Protein AF-A0A163V4D4-F1 (afdb_monomer)

Secondary structure (DSSP, 8-state):
---SHHHHHHHHHHHHHHHHHHHHHHTT--GGGTTPPP--HHHHHHHHHHHHHHH---SHHHHHHHHHHHHHTTTHHHHHHHHHHHHTS-HHHHHHHHHHS-TTSHHHHHHHHHHHHTTTS-TTTTHHHHHHHHHHHHHHHHHTTSS-HHHHHHHHHHHHHHHHHH-SSHHHHHHHHHHHHHHHHT---HHHHHHHHHHHHHHHH-TTSHHHHS-TTPPPPPP----S----

Sequence (232 aa):
MNRDGHSASKRTERWCVALSAVLYEMNGLDPGNDYEWEATPKHIEMHKQSLQRDWGIETKDDLRRNLEWLAEEGHRKSFHKIRCFLSALSEAEQTKYIESIPKSTNLHREHQIVKAYMNRLPAAGIAAWDFGRYAYLIRKGAFMGYISMETSLELVKPMISVAQQAYTSWREYGTGYLAGRQFWRAQPTTASAQEMAGYIRNLILSTDSLWNRLEWDMPLEEAAGLPASQLA

Mean predicted aligned error: 6.07 Å

InterPro domains:
  IPR009677 Protein of unknown function DUF1266 [PF06889] (50-216)

Organism: NCBI:txid189691

Structure (mmCIF, N/CA/C/O backbone):
data_AF-A0A163V4D4-F1
#
_entry.id   AF-A0A163V4D4-F1
#
loop_
_atom_site.group_PDB
_atom_site.id
_atom_site.type_symbol
_atom_site.label_atom_id
_atom_site.label_alt_id
_atom_site.label_comp_id
_atom_site.label_asym_id
_atom_site.label_entity_id
_atom_site.label_seq_id
_atom_site.pdbx_PDB_ins_code
_atom_site.Cartn_x
_atom_site.Cartn_y
_atom_site.Cartn_z
_atom_site.occupancy
_atom_site.B_iso_or_equiv
_atom_site.auth_seq_id
_atom_site.auth_comp_id
_atom_site.auth_asym_id
_atom_site.auth_atom_id
_atom_site.pdbx_PDB_model_num
ATOM 1 N N . MET A 1 1 ? -32.599 -7.944 25.805 1.00 34.81 1 MET A N 1
ATOM 2 C CA . MET A 1 1 ? -31.922 -8.939 24.947 1.00 34.81 1 MET A CA 1
ATOM 3 C C . MET A 1 1 ? -31.694 -8.290 23.597 1.00 34.81 1 MET A C 1
ATOM 5 O O . MET A 1 1 ? -32.670 -7.971 22.946 1.00 34.81 1 MET A O 1
ATOM 9 N N . ASN A 1 2 ? -30.437 -7.996 23.269 1.00 28.84 2 ASN A N 1
ATOM 10 C CA . ASN A 1 2 ? -29.933 -7.711 21.921 1.00 28.84 2 ASN A CA 1
ATOM 11 C C . ASN A 1 2 ? -28.404 -7.803 22.032 1.00 28.84 2 ASN A C 1
ATOM 13 O O . ASN A 1 2 ? -27.736 -6.826 22.356 1.00 28.84 2 ASN A O 1
ATOM 17 N N . ARG A 1 3 ? -27.867 -9.026 21.919 1.00 31.11 3 ARG A N 1
ATOM 18 C CA . ARG A 1 3 ? -26.420 -9.311 21.999 1.00 31.11 3 ARG A CA 1
ATOM 19 C C . ARG A 1 3 ? -25.766 -9.478 20.622 1.00 31.11 3 ARG A C 1
ATOM 21 O O . ARG A 1 3 ? -24.549 -9.604 20.559 1.00 31.11 3 ARG A O 1
ATOM 28 N N . ASP A 1 4 ? -26.532 -9.379 19.539 1.00 36.12 4 ASP A N 1
ATOM 29 C CA . ASP A 1 4 ? -26.052 -9.790 18.213 1.00 36.12 4 ASP A CA 1
ATOM 30 C C . ASP A 1 4 ? -25.417 -8.647 17.396 1.00 36.12 4 ASP A C 1
ATOM 32 O O . ASP A 1 4 ? -24.630 -8.896 16.486 1.00 36.12 4 ASP A O 1
ATOM 36 N N . GLY A 1 5 ? -25.628 -7.380 17.784 1.00 31.22 5 GLY A N 1
ATOM 37 C CA . GLY A 1 5 ? -25.018 -6.215 17.116 1.00 31.22 5 GLY A CA 1
ATOM 38 C C . GLY A 1 5 ? -23.522 -6.000 17.405 1.00 31.22 5 GLY A C 1
ATOM 39 O O . GLY A 1 5 ? -22.823 -5.383 16.610 1.00 31.22 5 GLY A O 1
ATOM 40 N N . HIS A 1 6 ? -22.996 -6.547 18.509 1.00 35.03 6 HIS A N 1
ATOM 41 C CA . HIS A 1 6 ? -21.584 -6.384 18.913 1.00 35.03 6 HIS A CA 1
ATOM 42 C C . HIS A 1 6 ? -20.628 -7.416 18.283 1.00 35.03 6 HIS A C 1
ATOM 44 O O . HIS A 1 6 ? -19.411 -7.328 18.462 1.00 35.03 6 HIS A O 1
ATOM 50 N N . SER A 1 7 ? -21.159 -8.417 17.574 1.00 43.31 7 SER A N 1
ATOM 51 C CA . SER A 1 7 ? -20.359 -9.467 16.929 1.00 43.31 7 SER A CA 1
ATOM 52 C C . SER A 1 7 ? -19.969 -9.109 15.494 1.00 43.31 7 SER A C 1
ATOM 54 O O . SER A 1 7 ? -18.915 -9.531 15.026 1.00 43.31 7 SER A O 1
ATOM 56 N N . ALA A 1 8 ? -20.806 -8.334 14.803 1.00 41.81 8 ALA A N 1
ATOM 57 C CA . ALA A 1 8 ? -20.637 -7.997 13.395 1.00 41.81 8 ALA A CA 1
ATOM 58 C C . ALA A 1 8 ? -19.542 -6.933 13.182 1.00 41.81 8 ALA A C 1
ATOM 60 O O . ALA A 1 8 ? -18.626 -7.152 12.418 1.00 41.81 8 ALA A O 1
ATOM 61 N N . SER A 1 9 ? -19.503 -5.831 13.934 1.00 56.66 9 SER A N 1
ATOM 62 C CA . SER A 1 9 ? -18.483 -4.770 13.750 1.00 56.66 9 SER A CA 1
ATOM 63 C C . SER A 1 9 ? -17.013 -5.237 13.846 1.00 56.66 9 SER A C 1
ATOM 65 O O . SER A 1 9 ? -16.111 -4.542 13.382 1.00 56.66 9 SER A O 1
ATOM 67 N N . LYS A 1 10 ? -16.748 -6.416 14.426 1.00 78.75 10 LYS A N 1
ATOM 68 C CA . LYS A 1 10 ? -15.392 -6.889 14.726 1.00 78.75 10 LYS A CA 1
ATOM 69 C C . LYS A 1 10 ? -14.604 -7.389 13.513 1.00 78.75 10 LYS A C 1
ATOM 71 O O . LYS A 1 10 ? -13.381 -7.280 13.555 1.00 78.75 10 LYS A O 1
ATOM 76 N N . ARG A 1 11 ? -15.216 -7.964 12.460 1.00 89.12 11 ARG A N 1
ATOM 77 C CA . ARG A 1 11 ? -14.406 -8.517 11.346 1.00 89.12 11 ARG A CA 1
ATOM 78 C C . ARG A 1 11 ? -13.893 -7.422 10.432 1.00 89.12 11 ARG A C 1
ATOM 80 O O . ARG A 1 11 ? -12.689 -7.386 10.210 1.00 89.12 11 ARG A O 1
ATOM 87 N N . THR A 1 12 ? -14.760 -6.518 9.966 1.00 92.81 12 THR A N 1
ATOM 88 C CA . THR A 1 12 ? -14.336 -5.358 9.158 1.00 92.81 12 THR A CA 1
ATOM 89 C C . THR A 1 12 ? -13.248 -4.551 9.874 1.00 92.81 12 THR A C 1
ATOM 91 O O . THR A 1 12 ? -12.227 -4.222 9.271 1.00 92.81 12 THR A O 1
ATOM 94 N N . GLU A 1 13 ? -13.408 -4.300 11.176 1.00 91.94 13 GLU A N 1
ATOM 95 C CA . GLU A 1 13 ? -12.396 -3.611 11.978 1.00 91.94 13 GLU A CA 1
ATOM 96 C C . GLU A 1 13 ? -11.065 -4.377 12.019 1.00 91.94 13 GLU A C 1
ATOM 98 O O . GLU A 1 13 ? -10.025 -3.825 11.659 1.00 91.94 13 GLU A O 1
ATOM 103 N N . ARG A 1 14 ? -11.081 -5.666 12.385 1.00 92.38 14 ARG A N 1
ATOM 104 C CA . ARG A 1 14 ? -9.868 -6.502 12.433 1.00 92.38 14 ARG A CA 1
ATOM 105 C C . ARG A 1 14 ? -9.179 -6.614 11.077 1.00 92.38 14 ARG A C 1
ATOM 107 O O . ARG A 1 14 ? -7.955 -6.584 11.014 1.00 92.38 14 ARG A O 1
ATOM 114 N N . TRP A 1 15 ? -9.943 -6.693 9.994 1.00 94.50 15 TRP A N 1
ATOM 115 C CA . TRP A 1 15 ? -9.415 -6.670 8.634 1.00 94.50 15 TRP A CA 1
ATOM 116 C C . TRP A 1 15 ? -8.760 -5.340 8.284 1.00 94.50 15 TRP A C 1
ATOM 118 O O . TRP A 1 15 ? -7.673 -5.320 7.709 1.00 94.50 15 TRP A O 1
ATOM 128 N N . CYS A 1 16 ? -9.379 -4.226 8.671 1.00 95.25 16 CYS A N 1
ATOM 129 C CA . CYS A 1 16 ? -8.790 -2.904 8.510 1.00 95.25 16 CYS A CA 1
ATOM 130 C C . CYS A 1 16 ? -7.436 -2.808 9.236 1.00 95.25 16 CYS A C 1
ATOM 132 O O . CYS A 1 16 ? -6.460 -2.296 8.678 1.00 95.25 16 CYS A O 1
ATOM 134 N N . VAL A 1 17 ? -7.347 -3.347 10.456 1.00 93.88 17 VAL A N 1
ATOM 135 C CA . VAL A 1 17 ? -6.079 -3.451 11.192 1.00 93.88 17 VAL A CA 1
ATOM 136 C C . VAL A 1 17 ? -5.090 -4.351 10.447 1.00 93.88 17 VAL A C 1
ATOM 138 O O . VAL A 1 17 ? -3.949 -3.959 10.223 1.00 93.88 17 VAL A O 1
ATOM 141 N N . ALA A 1 18 ? -5.521 -5.525 9.987 1.00 95.19 18 ALA A N 1
ATOM 142 C CA . ALA A 1 18 ? -4.658 -6.482 9.300 1.00 95.19 18 ALA A CA 1
ATOM 143 C C . ALA A 1 18 ? -4.071 -5.933 7.985 1.00 95.19 18 ALA A C 1
ATOM 145 O O . ALA A 1 18 ? -2.881 -6.119 7.724 1.00 95.19 18 ALA A O 1
ATOM 146 N N . LEU A 1 19 ? -4.848 -5.188 7.187 1.00 97.00 19 LEU A N 1
ATOM 147 C CA . LEU A 1 19 ? -4.349 -4.530 5.971 1.00 97.00 19 LEU A CA 1
ATOM 148 C C . LEU A 1 19 ? -3.274 -3.475 6.270 1.00 97.00 19 LEU A C 1
ATOM 150 O O . LEU A 1 19 ? -2.376 -3.265 5.450 1.00 97.00 19 LEU A O 1
ATOM 154 N N . SER A 1 20 ? -3.354 -2.821 7.430 1.00 95.62 20 SER A N 1
ATOM 155 C CA . SER A 1 20 ? -2.430 -1.767 7.866 1.00 95.62 20 SER A CA 1
ATOM 156 C C . SER A 1 20 ? -1.299 -2.263 8.778 1.00 95.62 20 SER A C 1
ATOM 158 O O . SER A 1 20 ? -0.381 -1.495 9.069 1.00 95.62 20 SER A O 1
ATOM 160 N N . ALA A 1 21 ? -1.297 -3.547 9.153 1.00 94.25 21 ALA A N 1
ATOM 161 C CA . ALA A 1 21 ? -0.377 -4.138 10.128 1.00 94.25 21 ALA A CA 1
ATOM 162 C C . ALA A 1 21 ? 1.104 -3.903 9.800 1.00 94.25 21 ALA A C 1
ATOM 164 O O . ALA A 1 21 ? 1.875 -3.535 10.683 1.00 94.25 21 ALA A O 1
ATOM 165 N N . VAL A 1 22 ? 1.499 -4.004 8.522 1.00 94.19 22 VAL A N 1
ATOM 166 C CA . VAL A 1 22 ? 2.884 -3.710 8.112 1.00 94.19 22 VAL A CA 1
ATOM 167 C C . VAL A 1 22 ? 3.257 -2.272 8.477 1.00 94.19 22 VAL A C 1
ATOM 169 O O . VAL A 1 22 ? 4.322 -2.036 9.032 1.00 94.19 22 VAL A O 1
ATOM 172 N N . LEU A 1 23 ? 2.385 -1.293 8.209 1.00 92.88 23 LEU A N 1
ATOM 173 C CA . LEU A 1 23 ? 2.656 0.104 8.553 1.00 92.88 23 LEU A CA 1
ATOM 174 C C . LEU A 1 23 ? 2.710 0.326 10.066 1.00 92.88 23 LEU A C 1
ATOM 176 O O . LEU A 1 23 ? 3.471 1.173 10.528 1.00 92.88 23 LEU A O 1
ATOM 180 N N . TYR A 1 24 ? 1.908 -0.416 10.825 1.00 91.25 24 TYR A N 1
ATOM 181 C CA . TYR A 1 24 ? 1.921 -0.342 12.278 1.00 91.25 24 TYR A CA 1
ATOM 182 C C . TYR A 1 24 ? 3.217 -0.873 12.879 1.00 91.25 24 TYR A C 1
ATOM 184 O O . TYR A 1 24 ? 3.830 -0.153 13.667 1.00 91.25 24 TYR A O 1
ATOM 192 N N . GLU A 1 25 ? 3.695 -2.041 12.446 1.00 89.50 25 GLU A N 1
ATOM 193 C CA . GLU A 1 25 ? 4.993 -2.560 12.896 1.00 89.50 25 GLU A CA 1
ATOM 194 C C . GLU A 1 25 ? 6.139 -1.607 12.537 1.00 89.50 25 GLU A C 1
ATOM 196 O O . GLU A 1 25 ? 7.001 -1.322 13.365 1.00 89.50 25 GLU A O 1
ATOM 201 N N . MET A 1 26 ? 6.113 -1.031 11.330 1.00 89.19 26 MET A N 1
ATOM 202 C CA . MET A 1 26 ? 7.106 -0.039 10.901 1.00 89.19 26 MET A CA 1
ATOM 203 C C . MET A 1 26 ? 7.106 1.235 11.750 1.00 89.19 26 MET A C 1
ATOM 205 O O . MET A 1 26 ? 8.133 1.902 11.859 1.00 89.19 26 MET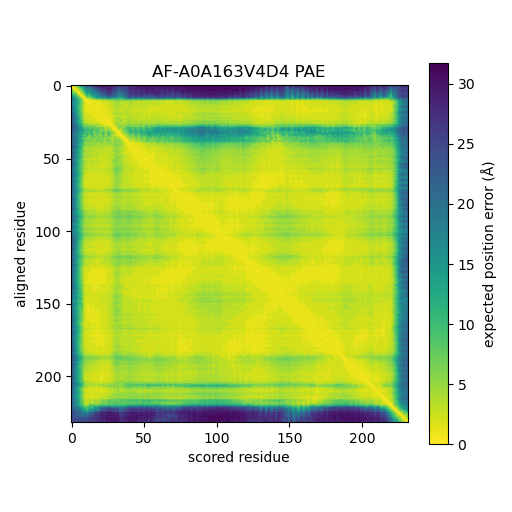 A O 1
ATOM 209 N N . ASN A 1 27 ? 5.953 1.593 12.312 1.00 86.00 27 ASN A N 1
ATOM 210 C CA . ASN A 1 27 ? 5.796 2.745 13.192 1.00 86.00 27 ASN A CA 1
ATOM 211 C C . ASN A 1 27 ? 5.977 2.376 14.676 1.00 86.00 27 ASN A C 1
ATOM 213 O O . ASN A 1 27 ? 5.771 3.234 15.533 1.00 86.00 27 ASN A O 1
ATOM 217 N N . GLY A 1 28 ? 6.361 1.131 14.980 1.00 81.94 28 GLY A N 1
ATOM 218 C CA . GLY A 1 28 ? 6.639 0.656 16.335 1.00 81.94 28 GLY A CA 1
ATOM 219 C C . GLY A 1 28 ? 5.399 0.441 17.203 1.00 81.94 28 GLY A C 1
ATOM 220 O O . GLY A 1 28 ? 5.513 0.488 18.424 1.00 81.94 28 GLY A O 1
ATOM 221 N N . LEU A 1 29 ? 4.221 0.247 16.602 1.00 79.12 29 LEU A N 1
ATOM 222 C CA . LEU A 1 29 ? 3.012 -0.093 17.355 1.00 79.12 29 LEU A CA 1
ATOM 223 C C . LEU A 1 29 ? 3.020 -1.565 17.768 1.00 79.12 29 LEU A C 1
ATOM 225 O O . LEU A 1 29 ? 3.467 -2.431 17.014 1.00 79.12 29 LEU A O 1
ATOM 229 N N . ASP A 1 30 ? 2.502 -1.819 18.968 1.00 70.69 30 ASP A N 1
ATOM 230 C CA . ASP A 1 30 ? 2.493 -3.139 19.586 1.00 70.69 30 ASP A CA 1
ATOM 231 C C . ASP A 1 30 ? 1.399 -4.034 18.966 1.00 70.69 30 ASP A C 1
ATOM 233 O O . ASP A 1 30 ? 0.217 -3.695 19.033 1.00 70.69 30 ASP A O 1
ATOM 237 N N . PRO A 1 31 ? 1.738 -5.189 18.369 1.00 66.81 31 PRO A N 1
ATOM 238 C CA . PRO A 1 31 ? 0.731 -6.153 17.928 1.00 66.81 31 PRO A CA 1
ATOM 239 C C . PRO A 1 31 ? -0.090 -6.747 19.089 1.00 66.81 31 PRO A C 1
ATOM 241 O O . PRO A 1 31 ? -1.208 -7.209 18.861 1.00 66.81 31 PRO A O 1
ATOM 244 N N . GLY A 1 32 ? 0.433 -6.744 20.321 1.00 61.72 32 GLY A N 1
ATOM 245 C CA . GLY A 1 32 ? -0.202 -7.329 21.505 1.00 61.72 32 GLY A CA 1
ATOM 246 C C . GLY A 1 32 ? -1.428 -6.570 22.020 1.00 61.72 32 GLY A C 1
ATOM 247 O O . GLY A 1 32 ? -2.237 -7.154 22.741 1.00 61.72 32 GLY A O 1
ATOM 248 N N . ASN A 1 33 ? -1.604 -5.305 21.624 1.00 67.75 33 ASN A N 1
ATOM 249 C CA . ASN A 1 33 ? -2.784 -4.496 21.942 1.00 67.75 33 ASN A CA 1
ATOM 250 C C . ASN A 1 33 ? -3.700 -4.267 20.723 1.00 67.75 33 ASN A C 1
ATOM 252 O O . ASN A 1 33 ? -4.433 -3.284 20.687 1.00 67.75 33 ASN A O 1
ATOM 256 N N . ASP A 1 34 ? -3.618 -5.135 19.703 1.00 67.25 34 ASP A N 1
ATOM 257 C CA . ASP A 1 34 ? -4.322 -4.994 18.418 1.00 67.25 34 ASP A CA 1
ATOM 258 C C . ASP A 1 34 ? -4.063 -3.628 17.727 1.00 67.25 34 ASP A C 1
ATOM 260 O O . ASP A 1 34 ? -4.894 -3.106 16.974 1.00 67.25 34 ASP A O 1
ATOM 264 N N . TYR A 1 35 ? -2.866 -3.062 17.937 1.00 72.62 35 TYR A N 1
ATOM 265 C CA . TYR A 1 35 ? -2.426 -1.779 17.385 1.00 72.62 35 TYR A CA 1
ATOM 266 C C . TYR A 1 35 ? -3.361 -0.609 17.745 1.00 72.62 35 TYR A C 1
ATOM 268 O O . TYR A 1 35 ? -3.705 0.226 16.892 1.00 72.62 35 TYR A O 1
ATOM 276 N N . GLU A 1 36 ? -3.812 -0.563 18.998 1.00 77.75 36 GLU A N 1
ATOM 277 C CA . GLU A 1 36 ? -4.593 0.546 19.546 1.00 77.75 36 GLU A CA 1
ATOM 278 C C . GLU A 1 36 ? -3.715 1.756 19.900 1.00 77.75 36 GLU A C 1
ATOM 280 O O . GLU A 1 36 ? -2.565 1.628 20.334 1.00 77.75 36 GLU A O 1
ATOM 285 N N . TRP A 1 37 ? -4.280 2.956 19.724 1.00 81.75 37 TRP A N 1
ATOM 286 C CA . TRP A 1 37 ? -3.668 4.215 20.146 1.00 81.75 37 TRP A CA 1
ATOM 287 C C . TRP A 1 37 ? -4.260 4.680 21.471 1.00 81.75 37 TRP A C 1
ATOM 289 O O . TRP A 1 37 ? -5.475 4.732 21.647 1.00 81.75 37 TRP A O 1
ATOM 299 N N . GLU A 1 38 ? -3.399 5.113 22.382 1.00 81.81 38 GLU A N 1
ATOM 300 C CA . GLU A 1 38 ? -3.839 5.740 23.620 1.00 81.81 38 GLU A CA 1
ATOM 301 C C . GLU A 1 38 ? -4.364 7.162 23.370 1.00 81.81 38 GLU A C 1
ATOM 303 O O . GLU A 1 38 ? -3.660 8.018 22.833 1.00 81.81 38 GLU A O 1
ATOM 308 N N . ALA A 1 39 ? -5.572 7.463 23.846 1.00 83.62 39 ALA A N 1
ATOM 309 C CA . ALA A 1 39 ? -6.226 8.764 23.676 1.00 83.62 39 ALA A CA 1
ATOM 310 C C . ALA A 1 39 ? -5.793 9.823 24.715 1.00 83.62 39 ALA A C 1
ATOM 312 O O . ALA A 1 39 ? -6.619 10.557 25.257 1.00 83.62 39 ALA A O 1
ATOM 313 N N . THR A 1 40 ? -4.495 9.917 25.024 1.00 88.69 40 THR A N 1
ATOM 314 C CA . THR A 1 40 ? -3.988 11.000 25.888 1.00 88.69 40 THR A CA 1
ATOM 315 C C . THR A 1 40 ? -3.820 12.297 25.085 1.00 88.69 40 THR A C 1
ATOM 317 O O . THR A 1 40 ? -3.501 12.232 23.895 1.00 88.69 40 THR A O 1
ATOM 320 N N . PRO A 1 41 ? -3.939 13.495 25.697 1.00 89.50 41 PRO A N 1
ATOM 321 C CA . PRO A 1 41 ? -3.714 14.760 24.988 1.00 89.50 41 PRO A CA 1
ATOM 322 C C . PRO A 1 41 ? -2.353 14.830 24.277 1.00 89.50 41 PRO A C 1
ATOM 324 O O . PRO A 1 41 ? -2.250 15.347 23.167 1.00 89.50 41 PRO A O 1
ATOM 327 N N . LYS A 1 42 ? -1.314 14.245 24.888 1.00 89.38 42 LYS A N 1
ATOM 328 C CA . LYS A 1 42 ? 0.027 14.149 24.301 1.00 89.38 42 LYS A CA 1
ATOM 329 C C . LYS A 1 42 ? 0.033 13.289 23.034 1.00 89.38 42 LYS A C 1
ATOM 331 O O . LYS A 1 42 ? 0.617 13.693 22.033 1.00 89.38 42 LYS A O 1
ATOM 336 N N . HIS A 1 43 ? -0.606 12.121 23.064 1.00 86.50 43 HIS A N 1
ATOM 337 C CA . HIS A 1 43 ? -0.669 11.231 21.904 1.00 86.50 43 HIS A CA 1
ATOM 338 C C . HIS A 1 43 ? -1.525 11.804 20.775 1.00 86.50 43 HIS A C 1
ATOM 340 O O . HIS A 1 43 ? -1.122 11.715 19.617 1.00 86.50 43 HIS A O 1
ATOM 346 N N . ILE A 1 44 ? -2.639 12.468 21.099 1.00 90.06 44 ILE A N 1
ATOM 347 C CA . ILE A 1 44 ? -3.458 13.190 20.116 1.00 90.06 4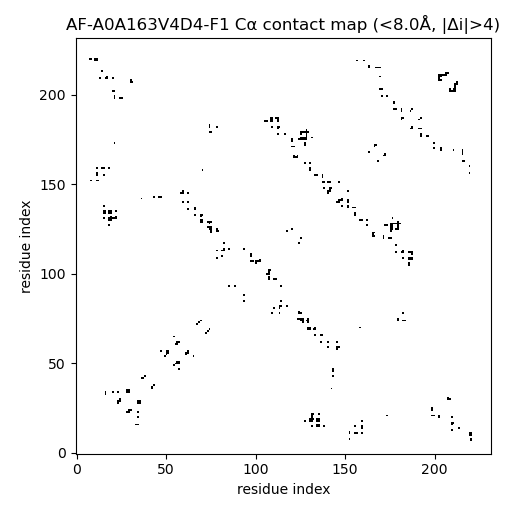4 ILE A CA 1
ATOM 348 C C . ILE A 1 44 ? -2.605 14.235 19.385 1.00 90.06 44 ILE A C 1
ATOM 350 O O . ILE A 1 44 ? -2.577 14.249 18.154 1.00 90.06 44 ILE A O 1
ATOM 354 N N . GLU A 1 45 ? -1.846 15.057 20.114 1.00 91.56 45 GLU A N 1
ATOM 355 C CA . GLU A 1 45 ? -0.980 16.072 19.503 1.00 91.56 45 GLU A CA 1
ATOM 356 C C . GLU A 1 45 ? 0.139 15.444 18.653 1.00 91.56 45 GLU A C 1
ATOM 358 O O . GLU A 1 45 ? 0.362 15.852 17.514 1.00 91.56 45 GLU A O 1
ATOM 363 N N . MET A 1 46 ? 0.789 14.382 19.140 1.00 89.94 46 MET A N 1
ATOM 364 C CA . MET A 1 46 ? 1.792 13.643 18.359 1.00 89.94 46 MET A CA 1
ATOM 365 C C . MET A 1 46 ? 1.212 13.064 17.058 1.00 89.94 46 MET A C 1
ATOM 367 O O . MET A 1 46 ? 1.858 13.094 16.006 1.00 89.94 46 MET A O 1
ATOM 371 N N . HIS A 1 47 ? -0.008 12.525 17.102 1.00 90.38 47 HIS A N 1
ATOM 372 C CA . HIS A 1 47 ? -0.684 11.984 15.927 1.00 90.38 47 HIS A CA 1
ATOM 373 C C . HIS A 1 47 ? -1.114 13.070 14.945 1.00 90.38 47 HIS A C 1
ATOM 375 O O . HIS A 1 47 ? -0.948 12.866 13.741 1.00 90.38 47 HIS A O 1
ATOM 381 N N . LYS A 1 48 ? -1.573 14.224 15.440 1.00 92.12 48 LYS A N 1
ATOM 382 C CA . LYS A 1 48 ? -1.861 15.407 14.624 1.00 92.12 48 LYS A CA 1
ATOM 383 C C . LYS A 1 48 ? -0.611 15.885 13.879 1.00 92.12 48 LYS A C 1
ATOM 385 O O . LYS A 1 48 ? -0.646 16.019 12.659 1.00 92.12 48 LYS A O 1
ATOM 390 N N . GLN A 1 49 ? 0.513 16.034 14.580 1.00 93.06 49 GLN A N 1
ATOM 391 C CA . GLN A 1 49 ? 1.788 16.447 13.980 1.00 93.06 49 GLN A CA 1
ATOM 392 C C . GLN A 1 49 ? 2.295 15.452 12.926 1.00 93.06 49 GLN A C 1
ATOM 394 O O . GLN A 1 49 ? 2.779 15.858 11.872 1.00 93.06 49 GLN A O 1
ATOM 399 N N . SER A 1 50 ? 2.168 14.142 13.170 1.00 91.44 50 SER A N 1
ATOM 400 C CA . SER A 1 50 ? 2.539 13.120 12.179 1.00 91.44 50 SER A CA 1
ATOM 401 C C . SER A 1 50 ? 1.625 13.137 10.950 1.00 91.44 50 SER A C 1
ATOM 403 O O . SER A 1 50 ? 2.122 13.014 9.834 1.00 91.44 50 SER A O 1
ATOM 405 N N . LEU A 1 51 ? 0.310 13.327 11.116 1.00 94.19 51 LEU A N 1
ATOM 406 C CA . LEU A 1 51 ? -0.614 13.459 9.984 1.00 94.19 51 LEU A CA 1
ATOM 407 C C . LEU A 1 51 ? -0.282 14.678 9.118 1.00 94.19 51 LEU A C 1
ATOM 409 O O . LEU A 1 51 ? -0.226 14.559 7.895 1.00 94.19 51 LEU A O 1
ATOM 413 N N . GLN A 1 52 ? 0.012 15.818 9.737 1.00 95.69 52 GLN A N 1
ATOM 414 C CA . GLN A 1 52 ? 0.421 17.014 9.010 1.00 95.69 52 GLN A CA 1
ATOM 415 C C . GLN A 1 52 ? 1.757 16.799 8.282 1.00 95.69 52 GLN A C 1
ATOM 417 O O . GLN A 1 52 ? 1.848 17.022 7.079 1.00 95.69 52 GLN A O 1
ATOM 422 N N . ARG A 1 53 ? 2.788 16.314 8.982 1.00 95.19 53 ARG A N 1
ATOM 423 C CA . ARG A 1 53 ? 4.137 16.146 8.419 1.00 95.19 53 ARG A CA 1
ATOM 424 C C . ARG A 1 53 ? 4.198 15.103 7.303 1.00 95.19 53 ARG A C 1
ATOM 426 O O . ARG A 1 53 ? 4.851 15.334 6.292 1.00 95.19 53 ARG A O 1
ATOM 433 N N . ASP A 1 54 ? 3.569 13.947 7.509 1.00 93.31 54 ASP A N 1
ATOM 434 C CA . ASP A 1 54 ? 3.767 12.775 6.648 1.00 93.31 54 ASP A CA 1
ATOM 435 C C . ASP A 1 54 ? 2.708 12.680 5.532 1.00 93.31 54 ASP A C 1
ATOM 437 O O . ASP A 1 54 ? 2.926 11.988 4.535 1.00 93.31 54 ASP A O 1
ATOM 441 N N . TRP A 1 55 ? 1.568 13.366 5.694 1.00 94.81 55 TRP A N 1
ATOM 442 C CA . TRP A 1 55 ? 0.415 13.279 4.787 1.00 94.81 55 TRP A CA 1
ATOM 443 C C . TRP A 1 55 ? -0.197 14.628 4.397 1.00 94.81 55 TRP A C 1
ATOM 445 O O . TRP A 1 55 ? -1.063 14.660 3.524 1.00 94.81 55 TRP A O 1
ATOM 455 N N . GLY A 1 56 ? 0.208 15.731 5.037 1.00 97.00 56 GLY A N 1
ATOM 456 C CA . GLY A 1 56 ? -0.423 17.037 4.838 1.00 97.00 56 GLY A CA 1
ATOM 457 C C . GLY A 1 56 ? -1.879 17.080 5.308 1.00 97.00 56 GLY A C 1
ATOM 458 O O . GLY A 1 56 ? -2.679 17.796 4.717 1.00 97.00 56 GLY A O 1
ATOM 459 N N . ILE A 1 57 ? -2.252 16.273 6.311 1.00 97.94 57 ILE A N 1
ATOM 460 C CA . ILE A 1 57 ? -3.635 16.180 6.799 1.00 97.94 57 ILE A CA 1
ATOM 461 C C . ILE A 1 57 ? -3.810 17.007 8.071 1.00 97.94 57 ILE A C 1
ATOM 463 O O . ILE A 1 57 ? -3.335 16.618 9.139 1.00 97.94 57 ILE A O 1
ATOM 467 N N . GLU A 1 58 ? -4.565 18.099 7.967 1.00 95.81 58 GLU A N 1
ATOM 468 C CA . GLU A 1 58 ? -4.945 18.959 9.099 1.00 95.81 58 GLU A CA 1
ATOM 469 C C . GLU A 1 58 ? -6.462 19.016 9.307 1.00 95.81 58 GLU A C 1
ATOM 471 O O . GLU A 1 58 ? -6.937 19.370 10.386 1.00 95.81 58 GLU A O 1
ATOM 476 N N . THR A 1 59 ? -7.228 18.646 8.280 1.00 96.44 59 THR A N 1
ATOM 477 C CA . THR A 1 59 ? -8.687 18.733 8.260 1.00 96.44 59 THR A CA 1
ATOM 478 C C . THR A 1 59 ? -9.338 17.436 7.778 1.00 96.44 59 THR A C 1
ATOM 480 O O . THR A 1 59 ? -8.706 16.572 7.162 1.00 96.44 59 THR A O 1
ATOM 483 N N . LYS A 1 60 ? -10.654 17.324 7.999 1.00 97.00 60 LYS A N 1
ATOM 484 C CA . LYS A 1 60 ? -11.486 16.252 7.431 1.00 97.00 60 LYS A CA 1
ATOM 485 C C . LYS A 1 60 ? -11.405 16.205 5.899 1.00 97.00 60 LYS A C 1
ATOM 487 O O . LYS A 1 60 ? -11.394 15.117 5.326 1.00 97.00 60 LYS A O 1
ATOM 492 N N . ASP A 1 61 ? -11.317 17.358 5.237 1.00 98.00 61 ASP A N 1
ATOM 493 C CA . ASP A 1 61 ? -11.214 17.423 3.777 1.00 98.00 61 ASP A CA 1
ATOM 494 C C . ASP A 1 61 ? -9.853 16.952 3.258 1.00 98.00 61 ASP A C 1
ATOM 496 O O . ASP A 1 61 ? -9.799 16.281 2.228 1.00 98.00 61 ASP A O 1
ATOM 500 N N . ASP A 1 62 ? -8.759 17.235 3.974 1.00 98.12 62 ASP A N 1
ATOM 501 C CA . ASP A 1 62 ? -7.442 16.684 3.625 1.00 98.12 62 ASP A CA 1
ATOM 502 C C . ASP A 1 62 ? -7.428 15.161 3.734 1.00 98.12 62 ASP A C 1
ATOM 504 O O . ASP A 1 62 ? -6.894 14.476 2.856 1.00 98.12 62 ASP A O 1
ATOM 508 N N . LEU A 1 63 ? -8.040 14.626 4.800 1.00 98.25 63 LEU A N 1
ATOM 509 C CA . LEU A 1 63 ? -8.198 13.187 4.981 1.00 98.25 63 LEU A CA 1
ATOM 510 C C . LEU A 1 63 ? -8.981 12.589 3.811 1.00 98.25 63 LEU A C 1
ATOM 512 O O . LEU A 1 63 ? -8.518 11.626 3.202 1.00 98.25 63 LEU A O 1
ATOM 516 N N . ARG A 1 64 ? -10.138 13.172 3.472 1.00 98.19 64 ARG A N 1
ATOM 517 C CA . ARG A 1 64 ? -10.980 12.705 2.365 1.00 98.19 64 ARG A CA 1
ATOM 518 C C . ARG A 1 64 ? -10.205 12.675 1.046 1.00 98.19 64 ARG A C 1
ATOM 520 O O . ARG A 1 64 ? -10.194 11.637 0.395 1.00 98.19 64 ARG A O 1
ATOM 527 N N . ARG A 1 65 ? -9.489 13.751 0.699 1.00 98.31 65 ARG A N 1
ATOM 528 C CA . ARG A 1 65 ? -8.658 13.810 -0.520 1.00 98.31 65 ARG A CA 1
ATOM 529 C C . ARG A 1 65 ? -7.582 12.724 -0.554 1.00 98.31 65 ARG A C 1
ATOM 531 O O . ARG A 1 65 ? -7.362 12.108 -1.593 1.00 98.31 65 ARG A O 1
ATOM 538 N N . ASN A 1 66 ? -6.914 12.477 0.574 1.00 98.38 66 ASN A N 1
ATOM 539 C CA . ASN A 1 66 ? -5.913 11.413 0.669 1.00 98.38 66 ASN A CA 1
ATOM 540 C C . ASN A 1 66 ? -6.539 10.022 0.491 1.00 98.38 66 ASN A C 1
ATOM 542 O O . ASN A 1 66 ? -5.975 9.187 -0.214 1.00 98.38 66 ASN A O 1
ATOM 546 N N . LEU A 1 67 ? -7.699 9.772 1.107 1.00 98.31 67 LEU A N 1
ATOM 547 C CA . LEU A 1 67 ? -8.429 8.511 0.965 1.00 98.31 67 LEU A CA 1
ATOM 548 C C . LEU A 1 67 ? -8.896 8.293 -0.483 1.00 98.31 67 LEU A C 1
ATOM 550 O O . LEU A 1 67 ? -8.671 7.214 -1.024 1.00 98.31 67 LEU A O 1
ATOM 554 N N . GLU A 1 68 ? -9.470 9.308 -1.130 1.00 98.00 68 GLU A N 1
ATOM 555 C CA . GLU A 1 68 ? -9.878 9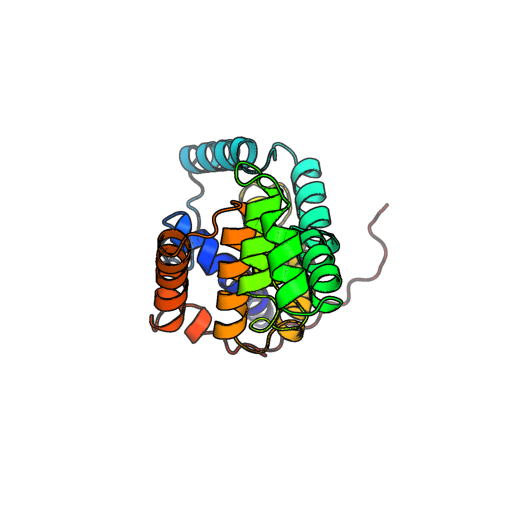.265 -2.545 1.00 98.00 68 GLU A CA 1
ATOM 556 C C . GLU A 1 68 ? -8.686 8.953 -3.456 1.00 98.00 68 GLU A C 1
ATOM 558 O O . GLU A 1 68 ? -8.728 8.004 -4.241 1.00 98.00 68 GLU A O 1
ATOM 563 N N . TRP A 1 69 ? -7.567 9.665 -3.282 1.00 98.31 69 TRP A N 1
ATOM 564 C CA . TRP A 1 69 ? -6.358 9.408 -4.061 1.00 98.31 69 TRP A CA 1
ATOM 565 C C . TRP A 1 69 ? -5.825 7.987 -3.848 1.00 98.31 69 TRP A C 1
ATOM 567 O O . TRP A 1 69 ? -5.490 7.306 -4.815 1.00 98.31 69 TRP A O 1
ATOM 577 N N . LEU A 1 70 ? -5.782 7.498 -2.604 1.00 98.31 70 LEU A N 1
ATOM 578 C CA . LEU A 1 70 ? -5.351 6.131 -2.297 1.00 98.31 70 LEU A CA 1
ATOM 579 C C . LEU A 1 70 ? -6.318 5.064 -2.815 1.00 98.31 70 LEU A C 1
ATOM 581 O O . LEU A 1 70 ? -5.864 3.946 -3.059 1.00 98.31 70 LEU A O 1
ATOM 585 N N . ALA A 1 71 ? -7.608 5.371 -2.969 1.00 96.19 71 ALA A N 1
ATOM 586 C CA . ALA A 1 71 ? -8.634 4.455 -3.466 1.00 96.19 71 ALA A CA 1
ATOM 587 C C . ALA A 1 71 ? -8.674 4.376 -4.998 1.00 96.19 71 ALA A C 1
ATOM 589 O O . ALA A 1 71 ? -8.860 3.292 -5.554 1.00 96.19 71 ALA A O 1
ATOM 590 N N . GLU A 1 72 ? -8.423 5.484 -5.687 1.00 94.19 72 GLU A N 1
ATOM 591 C CA . GLU A 1 72 ? -8.537 5.544 -7.144 1.00 94.19 72 GLU A CA 1
ATOM 592 C C . GLU A 1 72 ? -7.190 5.449 -7.849 1.00 94.19 72 GLU A C 1
ATOM 594 O O . GLU A 1 72 ? -7.077 4.790 -8.882 1.00 94.19 72 GLU A O 1
ATOM 599 N N . GLU A 1 73 ? -6.163 6.106 -7.311 1.00 94.94 73 GLU A N 1
ATOM 600 C CA . GLU A 1 73 ? -4.881 6.294 -7.982 1.00 94.94 73 GLU A CA 1
ATOM 601 C C . GLU A 1 73 ? -3.755 5.529 -7.304 1.00 94.94 73 GLU A C 1
ATOM 603 O O . GLU A 1 73 ? -3.213 4.572 -7.868 1.00 94.94 73 GLU A O 1
ATOM 608 N N . GLY A 1 74 ? -3.404 5.986 -6.105 1.00 96.88 74 GLY A N 1
ATOM 609 C CA . GLY A 1 74 ? -2.250 5.561 -5.345 1.00 96.88 74 GLY A CA 1
ATOM 610 C C . GLY A 1 74 ? -0.944 5.589 -6.139 1.00 96.88 74 GLY A C 1
ATOM 611 O O . GLY A 1 74 ? -0.824 6.122 -7.248 1.00 96.88 74 GLY A O 1
ATOM 612 N N . HIS A 1 75 ? 0.065 4.930 -5.585 1.00 98.06 75 HIS A N 1
ATOM 613 C CA . HIS A 1 75 ? 1.294 4.664 -6.324 1.00 98.06 75 HIS A CA 1
ATOM 614 C C . HIS A 1 75 ? 1.099 3.567 -7.377 1.00 98.06 75 HIS A C 1
ATOM 616 O O . HIS A 1 75 ? 1.839 3.525 -8.368 1.00 98.06 75 HIS A O 1
ATOM 622 N N . ARG A 1 76 ? 0.078 2.710 -7.214 1.00 98.00 76 ARG A N 1
ATOM 623 C CA . ARG A 1 76 ? -0.221 1.621 -8.152 1.00 98.00 76 ARG A CA 1
ATOM 624 C C . ARG A 1 76 ? -0.464 2.089 -9.584 1.00 98.00 76 ARG A C 1
ATOM 626 O O . ARG A 1 76 ? -0.006 1.400 -10.493 1.00 98.00 76 ARG A O 1
ATOM 633 N N . LYS A 1 77 ? -1.098 3.251 -9.821 1.00 98.12 77 LYS A N 1
ATOM 634 C CA . LYS A 1 77 ? -1.298 3.772 -11.190 1.00 98.12 77 LYS A CA 1
ATOM 635 C C . LYS A 1 77 ? 0.032 4.008 -11.911 1.00 98.12 77 LYS A C 1
ATOM 637 O O . LYS A 1 77 ? 0.171 3.611 -13.067 1.00 98.12 77 LYS A O 1
ATOM 642 N N . SER A 1 78 ? 1.011 4.630 -11.249 1.00 98.00 78 SER A N 1
ATOM 643 C CA . SER A 1 78 ? 2.330 4.888 -11.850 1.00 98.00 78 SER A CA 1
ATOM 644 C C . SER A 1 78 ? 3.091 3.586 -12.108 1.00 98.00 78 SER A C 1
ATOM 646 O O . SER A 1 78 ? 3.556 3.344 -13.223 1.00 98.00 78 SER A O 1
ATOM 648 N N . PHE A 1 79 ? 3.118 2.688 -11.117 1.00 98.69 79 PHE A N 1
ATOM 649 C CA . PHE A 1 79 ? 3.726 1.365 -11.266 1.00 98.69 79 PHE A CA 1
ATOM 650 C C . PHE A 1 79 ? 3.120 0.588 -12.440 1.00 98.69 79 PHE A C 1
ATOM 652 O O . PHE A 1 79 ? 3.850 0.012 -13.244 1.00 98.69 79 PHE A O 1
ATOM 659 N N . HIS A 1 80 ? 1.790 0.594 -12.568 1.00 98.56 80 HIS A N 1
ATOM 660 C CA . HIS A 1 80 ? 1.089 -0.092 -13.649 1.00 98.56 80 HIS A CA 1
ATOM 661 C C . HIS A 1 80 ? 1.450 0.482 -15.023 1.00 98.56 80 HIS A C 1
ATOM 663 O O . HIS A 1 80 ? 1.742 -0.287 -15.934 1.00 98.56 80 HIS A O 1
ATOM 669 N N . LYS A 1 81 ? 1.524 1.813 -15.168 1.00 98.56 81 LYS A N 1
ATOM 670 C CA . LYS A 1 81 ? 1.954 2.457 -16.423 1.00 98.56 81 LYS A CA 1
ATOM 671 C C . LYS A 1 81 ? 3.349 1.997 -16.849 1.00 98.56 81 LYS A C 1
ATOM 673 O O . LYS A 1 81 ? 3.533 1.591 -17.996 1.00 98.56 81 LYS A O 1
ATOM 678 N N . ILE A 1 82 ? 4.308 2.001 -15.922 1.00 98.69 82 ILE A N 1
ATOM 679 C CA . ILE A 1 82 ? 5.671 1.528 -16.195 1.00 98.69 82 ILE A CA 1
ATOM 680 C C . ILE A 1 82 ? 5.660 0.029 -16.528 1.00 98.69 82 ILE A C 1
ATOM 682 O O . ILE A 1 82 ? 6.301 -0.393 -17.489 1.00 98.69 82 ILE A O 1
ATOM 686 N N . ARG A 1 83 ? 4.894 -0.780 -15.782 1.00 98.62 83 ARG A N 1
ATOM 687 C CA . ARG A 1 83 ? 4.763 -2.227 -16.014 1.00 98.62 83 ARG A CA 1
ATOM 688 C C . ARG A 1 83 ? 4.238 -2.516 -17.414 1.00 98.62 83 ARG A C 1
ATOM 690 O O . ARG A 1 83 ? 4.822 -3.349 -18.099 1.00 98.62 83 ARG A O 1
ATOM 697 N N . CYS A 1 84 ? 3.173 -1.843 -17.845 1.00 98.44 84 CYS A N 1
ATOM 698 C CA . CYS A 1 84 ? 2.599 -2.009 -19.179 1.00 98.44 84 CYS A CA 1
ATOM 699 C C . CYS A 1 84 ? 3.609 -1.664 -20.271 1.00 98.44 84 CYS A C 1
ATOM 701 O O . CYS A 1 84 ? 3.786 -2.449 -21.198 1.00 98.44 84 CYS A O 1
ATOM 703 N N . PHE A 1 85 ? 4.309 -0.536 -20.129 1.00 98.56 85 PHE A N 1
ATOM 704 C CA . PHE A 1 85 ? 5.334 -0.129 -21.085 1.00 98.56 85 PHE A CA 1
ATOM 705 C C . PHE A 1 85 ? 6.466 -1.159 -21.186 1.00 98.56 85 PHE A C 1
ATOM 707 O O . PHE A 1 85 ? 6.772 -1.629 -22.277 1.00 98.56 85 PHE A O 1
ATOM 714 N N . LEU A 1 86 ? 7.047 -1.571 -20.053 1.00 98.50 86 LEU A N 1
ATOM 715 C CA . LEU A 1 86 ? 8.133 -2.555 -20.048 1.00 98.50 86 LEU A CA 1
ATOM 716 C C . LEU A 1 86 ? 7.680 -3.932 -20.557 1.00 98.50 86 LEU A C 1
ATOM 718 O O . LEU A 1 86 ? 8.464 -4.618 -21.204 1.00 98.50 86 LEU A O 1
ATOM 722 N N . SER A 1 87 ? 6.424 -4.324 -20.318 1.00 97.75 87 SER A N 1
ATOM 723 C CA . SER A 1 87 ? 5.875 -5.611 -20.785 1.00 97.75 87 SER A CA 1
ATOM 724 C C . SER A 1 87 ? 5.738 -5.696 -22.307 1.00 97.75 87 SER A C 1
ATOM 726 O O . SER A 1 87 ? 5.668 -6.797 -22.842 1.00 97.75 87 SER A O 1
ATOM 728 N N . ALA A 1 88 ? 5.704 -4.557 -23.006 1.00 97.94 88 ALA A N 1
ATOM 729 C CA . ALA A 1 88 ? 5.664 -4.506 -24.467 1.00 97.94 88 ALA A CA 1
ATOM 730 C C . ALA A 1 88 ? 7.054 -4.634 -25.120 1.00 97.94 88 ALA A C 1
ATOM 732 O O . ALA A 1 88 ? 7.149 -4.713 -26.342 1.00 97.94 88 ALA A O 1
ATOM 733 N N . LEU A 1 89 ? 8.125 -4.634 -24.322 1.00 98.31 89 LEU A N 1
ATOM 734 C CA . LEU A 1 89 ? 9.512 -4.684 -24.777 1.00 98.31 89 LEU A CA 1
ATOM 735 C C . LEU A 1 89 ? 10.134 -6.054 -24.492 1.00 98.31 89 LEU A C 1
ATOM 737 O O . LEU A 1 89 ? 9.840 -6.678 -23.468 1.00 98.31 89 LEU A O 1
ATOM 741 N N . SER A 1 90 ? 11.074 -6.484 -25.337 1.00 98.06 90 SER A N 1
ATOM 742 C CA . SER A 1 90 ? 11.952 -7.614 -25.013 1.00 98.06 90 SER A CA 1
ATOM 743 C C . SER A 1 90 ? 12.857 -7.291 -23.817 1.00 98.06 90 SER A C 1
ATOM 745 O O . SER A 1 90 ? 13.134 -6.130 -23.517 1.00 98.06 90 SER A O 1
ATOM 747 N N . GLU A 1 91 ? 13.389 -8.307 -23.136 1.00 96.75 91 GLU A N 1
ATOM 748 C CA . GLU A 1 91 ? 14.260 -8.098 -21.967 1.00 96.75 91 GLU A CA 1
ATOM 749 C C . GLU A 1 91 ? 15.515 -7.254 -22.286 1.00 96.75 91 GLU A C 1
ATOM 751 O O . GLU A 1 91 ? 15.955 -6.424 -21.477 1.00 96.75 91 GLU A O 1
ATOM 756 N N . ALA A 1 92 ? 16.071 -7.418 -23.491 1.00 98.00 92 ALA A N 1
ATOM 757 C CA . ALA A 1 92 ? 17.193 -6.618 -23.971 1.00 98.00 92 ALA A CA 1
ATOM 758 C C . ALA A 1 92 ? 16.800 -5.139 -24.141 1.00 98.00 92 ALA A C 1
ATOM 760 O O . ALA A 1 92 ? 17.524 -4.246 -23.692 1.00 98.00 92 ALA A O 1
ATOM 761 N N . GLU A 1 93 ? 15.629 -4.870 -24.724 1.00 98.50 93 GLU A N 1
ATOM 762 C CA . GLU A 1 93 ? 15.097 -3.515 -24.905 1.00 98.50 93 GLU A CA 1
ATOM 763 C C . GLU A 1 93 ? 14.718 -2.859 -23.579 1.00 98.50 93 GLU A C 1
ATOM 765 O O . GLU A 1 93 ? 15.042 -1.690 -23.377 1.00 98.50 93 GLU A O 1
ATOM 770 N N . GLN A 1 94 ? 14.120 -3.604 -22.643 1.00 98.38 94 GLN A N 1
ATOM 771 C CA . GLN A 1 94 ? 13.857 -3.123 -21.284 1.00 98.38 94 GLN A CA 1
ATOM 772 C C . GLN A 1 94 ? 15.154 -2.642 -20.626 1.00 98.38 94 GLN A C 1
ATOM 774 O O . GLN A 1 94 ? 15.213 -1.542 -20.085 1.00 98.38 94 GLN A O 1
ATOM 779 N N . THR A 1 95 ? 16.215 -3.453 -20.691 1.00 97.88 95 THR A N 1
ATOM 780 C CA . THR A 1 95 ? 17.521 -3.110 -20.105 1.00 97.88 95 THR A CA 1
ATOM 781 C C . THR A 1 95 ? 18.107 -1.862 -20.754 1.00 97.88 95 THR A C 1
ATOM 783 O O . THR A 1 95 ? 18.506 -0.935 -20.052 1.00 97.88 95 THR A O 1
ATOM 786 N N . LYS A 1 96 ? 18.100 -1.806 -22.090 1.00 98.38 96 LYS A N 1
ATOM 787 C CA . LYS A 1 96 ? 18.592 -0.654 -22.850 1.00 98.38 96 LYS A CA 1
ATOM 788 C C . LYS A 1 96 ? 17.822 0.624 -22.512 1.00 98.38 96 LYS A C 1
ATOM 790 O O . LYS A 1 96 ? 18.438 1.669 -22.324 1.00 98.38 96 LYS A O 1
ATOM 795 N N . TYR A 1 97 ? 16.496 0.543 -22.414 1.00 98.50 97 TYR A N 1
ATOM 796 C CA . TYR A 1 97 ? 15.653 1.674 -22.043 1.00 98.50 97 TYR A CA 1
ATOM 797 C C . TYR A 1 97 ? 15.982 2.173 -20.633 1.00 98.50 97 TYR A C 1
ATOM 799 O O . TYR A 1 97 ? 16.248 3.358 -20.455 1.00 98.50 97 TYR A O 1
ATOM 807 N N . ILE A 1 98 ? 16.048 1.281 -19.643 1.00 98.19 98 ILE A N 1
ATOM 808 C CA . ILE A 1 98 ? 16.335 1.661 -18.253 1.00 98.19 98 ILE A CA 1
ATOM 809 C C . ILE A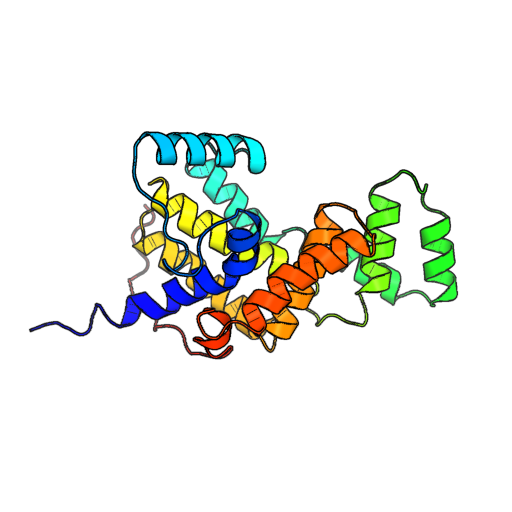 1 98 ? 17.718 2.311 -18.121 1.00 98.19 98 ILE A C 1
ATOM 811 O O . ILE A 1 98 ? 17.843 3.338 -17.454 1.00 98.19 98 ILE A O 1
ATOM 815 N N . GLU A 1 99 ? 18.741 1.765 -18.784 1.00 98.06 99 GLU A N 1
ATOM 816 C CA . GLU A 1 99 ? 20.096 2.337 -18.782 1.00 98.06 99 GLU A CA 1
ATOM 817 C C . GLU A 1 99 ? 20.190 3.685 -19.516 1.00 98.06 99 GLU A C 1
ATOM 819 O O . GLU A 1 99 ? 21.107 4.458 -19.246 1.00 98.06 99 GLU A O 1
ATOM 824 N N . SER A 1 100 ? 19.237 4.007 -20.399 1.00 98.25 100 SER A N 1
ATOM 825 C CA . SER A 1 100 ? 19.156 5.333 -21.029 1.00 98.25 100 SER A CA 1
ATOM 826 C C . SER A 1 100 ? 18.624 6.423 -20.088 1.00 98.25 100 SER A C 1
ATOM 828 O O . SER A 1 100 ? 18.849 7.609 -20.331 1.00 98.25 100 SER A O 1
ATOM 830 N N . ILE A 1 101 ? 17.946 6.044 -18.998 1.00 98.44 101 ILE A N 1
ATOM 831 C CA . ILE A 1 101 ? 17.429 6.985 -18.000 1.00 98.44 101 ILE A CA 1
ATOM 832 C C . ILE A 1 101 ? 18.577 7.409 -17.067 1.00 98.44 101 ILE A C 1
ATOM 834 O O . ILE A 1 101 ? 19.276 6.539 -16.538 1.00 98.44 101 ILE A O 1
ATOM 838 N N . PRO A 1 102 ? 18.763 8.712 -16.774 1.00 98.25 102 PRO A N 1
ATOM 839 C CA . PRO A 1 102 ? 19.818 9.161 -15.869 1.00 98.25 102 PRO A CA 1
ATOM 840 C C . PRO A 1 102 ? 19.728 8.500 -14.482 1.00 98.25 102 PRO A C 1
ATOM 842 O O . PRO A 1 102 ? 18.726 8.644 -13.775 1.00 98.25 102 PRO A O 1
ATOM 845 N N . LYS A 1 103 ? 20.804 7.817 -14.065 1.00 96.56 103 LYS A N 1
ATOM 846 C CA . LYS A 1 103 ? 20.852 6.972 -12.849 1.00 96.56 103 LYS A CA 1
ATOM 847 C C . LYS A 1 103 ? 20.571 7.719 -11.540 1.00 96.56 103 LYS A C 1
ATOM 849 O O . LYS A 1 103 ? 20.151 7.118 -10.552 1.00 96.56 103 LYS A O 1
ATOM 854 N N . SER A 1 104 ? 20.779 9.035 -11.522 1.00 96.19 104 SER A N 1
ATOM 855 C CA . SER A 1 104 ? 20.494 9.896 -10.369 1.00 96.19 104 SER A CA 1
ATOM 856 C C . SER A 1 104 ? 18.993 10.112 -10.124 1.00 96.19 104 SER A C 1
ATOM 858 O O . SER A 1 104 ? 18.605 10.481 -9.014 1.00 96.19 104 SER A O 1
ATOM 860 N N . THR A 1 105 ? 18.130 9.835 -11.103 1.00 97.75 105 THR A N 1
ATOM 861 C CA . THR A 1 105 ? 16.692 10.143 -11.037 1.00 97.75 105 THR A CA 1
ATOM 862 C C . THR A 1 105 ? 15.869 9.067 -10.326 1.00 97.75 105 THR A C 1
ATOM 864 O O . THR A 1 105 ? 16.211 7.882 -10.344 1.00 97.75 105 THR A O 1
ATOM 867 N N . ASN A 1 106 ? 14.734 9.470 -9.737 1.00 97.38 106 ASN A N 1
ATOM 868 C CA . ASN A 1 106 ? 13.727 8.520 -9.247 1.00 97.38 106 ASN A CA 1
ATOM 869 C C . ASN A 1 106 ? 13.179 7.660 -10.386 1.00 97.38 106 ASN A C 1
ATOM 871 O O . ASN A 1 106 ? 13.004 6.466 -10.191 1.00 97.38 106 ASN A O 1
ATOM 875 N N . LEU A 1 107 ? 13.015 8.234 -11.583 1.00 97.75 107 LEU A N 1
ATOM 876 C CA . LEU A 1 107 ? 12.512 7.522 -12.754 1.00 97.75 107 LEU A CA 1
ATOM 877 C C . LEU A 1 107 ? 13.338 6.262 -13.057 1.00 97.75 107 LEU A C 1
ATOM 879 O O . LEU A 1 107 ? 12.765 5.189 -13.228 1.00 97.75 107 LEU A O 1
ATOM 883 N N . HIS A 1 108 ? 14.674 6.360 -13.061 1.00 98.44 108 HIS A N 1
ATOM 884 C CA . HIS A 1 108 ? 15.549 5.200 -13.272 1.00 98.44 108 HIS A CA 1
ATOM 885 C C . HIS A 1 108 ? 15.315 4.120 -12.205 1.00 98.44 108 HIS A C 1
ATOM 887 O O . HIS A 1 108 ? 15.132 2.945 -12.523 1.00 98.44 108 HIS A O 1
ATOM 893 N N . ARG A 1 109 ? 15.261 4.527 -10.931 1.00 98.38 109 ARG A N 1
ATOM 894 C CA . ARG A 1 109 ? 15.079 3.624 -9.786 1.00 98.38 109 ARG A CA 1
ATOM 895 C C . ARG A 1 109 ? 13.699 2.964 -9.770 1.00 98.38 109 ARG A C 1
ATOM 897 O O . ARG A 1 109 ? 13.603 1.764 -9.538 1.00 98.38 109 ARG A O 1
ATOM 904 N N . GLU A 1 110 ? 12.643 3.709 -10.073 1.00 98.44 110 GLU A N 1
ATOM 905 C CA . GLU A 1 110 ? 11.276 3.200 -10.222 1.00 98.44 110 GLU A CA 1
ATOM 906 C C . GLU A 1 110 ? 11.191 2.142 -11.327 1.00 98.44 110 GLU A C 1
ATOM 908 O O . GLU A 1 110 ? 10.608 1.081 -11.112 1.00 98.44 110 GLU A O 1
ATOM 913 N N . HIS A 1 111 ? 11.837 2.366 -12.476 1.00 98.56 111 HIS A N 1
ATOM 914 C CA . HIS A 1 111 ? 11.869 1.376 -13.554 1.00 98.56 111 HIS A CA 1
ATOM 915 C C . HIS A 1 111 ? 12.669 0.123 -13.188 1.00 98.56 111 HIS A C 1
ATOM 917 O O . HIS A 1 111 ? 12.253 -0.982 -13.536 1.00 98.56 111 HIS A O 1
ATOM 923 N N . GLN A 1 112 ? 13.778 0.263 -12.454 1.00 98.19 112 GLN A N 1
ATOM 924 C CA . GLN A 1 112 ? 14.507 -0.890 -11.914 1.00 98.19 112 GLN A CA 1
ATOM 925 C C . GLN A 1 112 ? 13.625 -1.723 -10.974 1.00 98.19 112 GLN A C 1
ATOM 927 O O . GLN A 1 112 ? 13.607 -2.949 -11.075 1.00 98.19 112 GLN A O 1
ATOM 932 N N . ILE A 1 113 ? 12.853 -1.066 -10.103 1.00 98.38 113 ILE A N 1
ATOM 933 C CA . ILE A 1 113 ? 11.914 -1.730 -9.188 1.00 98.38 113 ILE A CA 1
ATOM 934 C C . ILE A 1 113 ? 10.814 -2.438 -9.978 1.00 98.38 113 ILE A C 1
ATOM 936 O O . ILE A 1 113 ? 10.544 -3.613 -9.737 1.00 98.38 113 ILE A O 1
ATOM 940 N N . VAL A 1 114 ? 10.205 -1.769 -10.961 1.00 98.56 114 VAL A N 1
ATOM 941 C CA . VAL A 1 114 ? 9.159 -2.387 -11.786 1.00 98.56 114 VAL A CA 1
ATOM 942 C C . VAL A 1 114 ? 9.713 -3.590 -12.542 1.00 98.56 114 VAL A C 1
ATOM 944 O O . VAL A 1 114 ? 9.108 -4.655 -12.469 1.00 98.56 114 VAL A O 1
ATOM 947 N N . LYS A 1 115 ? 10.890 -3.487 -13.175 1.00 97.94 115 LYS A N 1
ATOM 948 C CA . LYS A 1 115 ? 11.541 -4.629 -13.840 1.00 97.94 115 LYS A CA 1
ATOM 949 C C . LYS A 1 115 ? 11.782 -5.794 -12.873 1.00 97.94 115 LYS A C 1
ATOM 951 O O . LYS A 1 115 ? 11.577 -6.948 -13.238 1.00 97.94 115 LYS A O 1
ATOM 956 N N . ALA A 1 116 ? 12.170 -5.508 -11.630 1.00 96.75 116 ALA A N 1
ATOM 957 C CA . ALA A 1 116 ? 12.398 -6.536 -10.618 1.00 96.75 116 ALA A CA 1
ATOM 958 C C . ALA A 1 116 ? 11.110 -7.261 -10.178 1.00 96.75 116 ALA A C 1
ATOM 960 O O . ALA A 1 116 ? 11.182 -8.429 -9.792 1.00 96.75 116 ALA A O 1
ATOM 961 N N . TYR A 1 117 ? 9.941 -6.618 -10.234 1.00 97.38 117 TYR A N 1
ATOM 962 C CA . TYR A 1 117 ? 8.696 -7.171 -9.680 1.00 97.38 117 TYR A CA 1
ATOM 963 C C . TYR A 1 117 ? 7.598 -7.481 -10.708 1.00 97.38 117 TYR A C 1
ATOM 965 O O . TYR A 1 117 ? 6.682 -8.239 -10.392 1.00 97.38 117 TYR A O 1
ATOM 973 N N . MET A 1 118 ? 7.667 -6.957 -11.935 1.00 95.94 118 MET A N 1
ATOM 974 C CA . MET A 1 118 ? 6.579 -7.020 -12.928 1.00 95.94 118 MET A CA 1
ATOM 975 C C . MET A 1 118 ? 6.113 -8.434 -13.291 1.00 95.94 118 MET A C 1
ATOM 977 O O . MET A 1 118 ? 4.947 -8.611 -13.632 1.00 95.94 118 MET A O 1
ATOM 981 N N . ASN A 1 119 ? 6.990 -9.433 -13.172 1.00 95.69 119 ASN A N 1
ATOM 982 C CA . ASN A 1 119 ? 6.683 -10.839 -13.462 1.00 95.69 119 ASN A CA 1
ATOM 983 C C . ASN A 1 119 ? 6.510 -11.689 -12.189 1.00 95.69 119 ASN A C 1
ATOM 985 O O . ASN A 1 119 ? 6.385 -12.905 -12.273 1.00 95.69 119 ASN A O 1
ATOM 989 N N . ARG A 1 120 ? 6.557 -11.062 -11.007 1.00 95.44 120 ARG A N 1
ATOM 990 C CA . ARG A 1 120 ? 6.501 -11.721 -9.688 1.00 95.44 120 ARG A CA 1
ATOM 991 C C . ARG A 1 120 ? 5.295 -11.297 -8.851 1.00 95.44 120 ARG A C 1
ATOM 993 O O . ARG A 1 120 ? 5.084 -11.849 -7.779 1.00 95.44 120 ARG A O 1
ATOM 1000 N N . LEU A 1 121 ? 4.545 -10.299 -9.312 1.00 97.25 121 LEU A N 1
ATOM 1001 C CA . LEU A 1 121 ? 3.355 -9.778 -8.646 1.00 97.25 121 LEU A CA 1
ATOM 1002 C C . LEU A 1 121 ? 2.091 -10.104 -9.453 1.00 97.25 121 LEU A C 1
ATOM 1004 O O . LEU A 1 121 ? 2.152 -10.100 -10.694 1.00 97.25 121 LEU A O 1
ATOM 1008 N N . PRO A 1 122 ? 0.935 -10.277 -8.782 1.00 97.31 122 PRO A N 1
ATOM 1009 C CA . PRO A 1 122 ? -0.354 -10.429 -9.454 1.00 97.31 122 PRO A CA 1
ATOM 1010 C C . PRO A 1 122 ? -0.696 -9.185 -10.285 1.00 97.31 122 PRO A C 1
ATOM 1012 O O . PRO A 1 122 ? 0.020 -8.176 -10.266 1.00 97.31 122 PRO A O 1
ATOM 1015 N N . ALA A 1 123 ? -1.807 -9.222 -11.024 1.00 97.19 123 ALA A N 1
ATOM 1016 C CA . ALA A 1 123 ? -2.260 -8.092 -11.843 1.00 97.19 123 ALA A CA 1
ATOM 1017 C C . ALA A 1 123 ? -2.379 -6.785 -11.032 1.00 97.19 123 ALA A C 1
ATOM 1019 O O . ALA A 1 123 ? -1.972 -5.725 -11.510 1.00 97.19 123 ALA A O 1
ATOM 1020 N N . ALA A 1 124 ? -2.814 -6.890 -9.771 1.00 97.12 124 ALA A N 1
ATOM 1021 C CA . ALA A 1 124 ? -2.900 -5.784 -8.819 1.00 97.12 124 ALA A CA 1
ATOM 1022 C C . ALA A 1 124 ? -1.552 -5.095 -8.523 1.00 97.12 124 ALA A C 1
ATOM 1024 O O . ALA A 1 124 ? -1.520 -3.951 -8.067 1.00 97.12 124 ALA A O 1
ATOM 1025 N N . GLY A 1 125 ? -0.424 -5.762 -8.791 1.00 98.19 125 GLY A N 1
ATOM 1026 C CA . GLY A 1 125 ? 0.911 -5.204 -8.609 1.00 98.19 125 GLY A CA 1
ATOM 1027 C C . GLY A 1 125 ? 1.143 -4.771 -7.164 1.00 98.19 125 GLY A C 1
ATOM 1028 O O . GLY A 1 125 ? 1.085 -5.583 -6.240 1.00 98.19 125 GLY A O 1
ATOM 1029 N N . ILE A 1 126 ? 1.398 -3.476 -6.980 1.00 98.62 126 ILE A N 1
ATOM 1030 C CA . ILE A 1 126 ? 1.720 -2.872 -5.682 1.00 98.62 126 ILE A CA 1
ATOM 1031 C C . ILE A 1 126 ? 0.511 -2.279 -4.943 1.00 98.62 126 ILE A C 1
ATOM 1033 O O . ILE A 1 126 ? 0.700 -1.542 -3.979 1.00 98.62 126 ILE A O 1
ATOM 1037 N N . ALA A 1 127 ? -0.723 -2.563 -5.374 1.00 98.62 127 ALA A N 1
ATOM 1038 C CA . ALA A 1 127 ? -1.933 -1.996 -4.772 1.00 98.62 127 ALA A CA 1
ATOM 1039 C C . ALA A 1 127 ? -2.032 -2.197 -3.247 1.00 98.62 127 ALA A C 1
ATOM 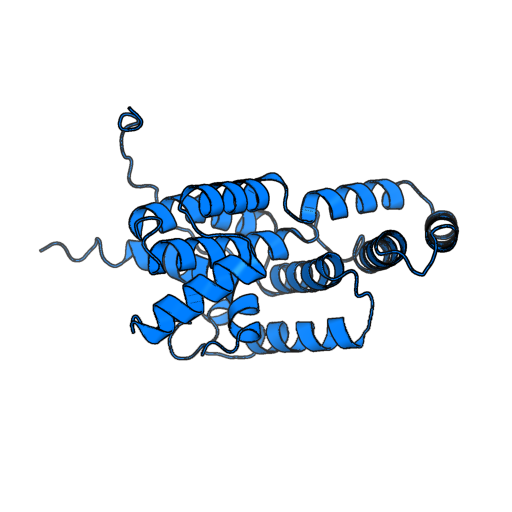1041 O O . ALA A 1 127 ? -2.518 -1.311 -2.551 1.00 98.62 127 ALA A O 1
ATOM 1042 N N . ALA A 1 128 ? -1.486 -3.293 -2.715 1.00 98.50 128 ALA A N 1
ATOM 1043 C CA . ALA A 1 128 ? -1.387 -3.558 -1.282 1.00 98.50 128 ALA A CA 1
ATOM 1044 C C . ALA A 1 128 ? -0.753 -2.402 -0.485 1.00 98.50 128 ALA A C 1
ATOM 1046 O O . ALA A 1 128 ? -1.215 -2.092 0.610 1.00 98.50 128 ALA A O 1
ATOM 1047 N N . TRP A 1 129 ? 0.263 -1.723 -1.035 1.00 98.31 129 TRP A N 1
ATOM 1048 C CA . TRP A 1 129 ? 0.884 -0.557 -0.390 1.00 98.31 129 TRP A CA 1
ATOM 1049 C C . TRP A 1 129 ? -0.115 0.576 -0.161 1.00 98.31 129 TRP A C 1
ATOM 1051 O O . TRP A 1 129 ? -0.154 1.184 0.908 1.00 98.31 129 TRP A O 1
ATOM 1061 N N . ASP A 1 130 ? -0.950 0.841 -1.156 1.00 98.62 130 ASP A N 1
ATOM 1062 C CA . ASP A 1 130 ? -1.945 1.896 -1.074 1.00 98.62 130 ASP A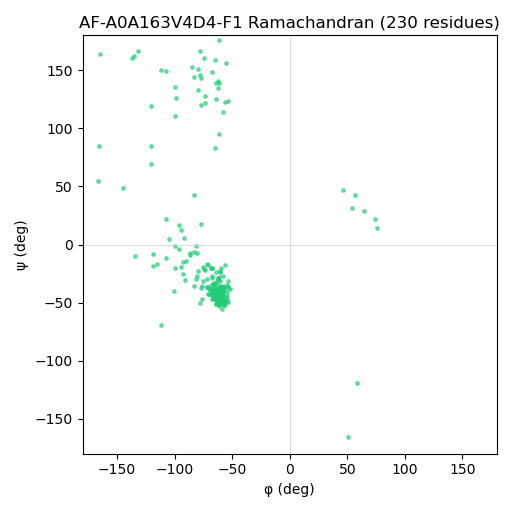 CA 1
ATOM 1063 C C . ASP A 1 130 ? -3.153 1.464 -0.223 1.00 98.62 130 ASP A C 1
ATOM 1065 O O . ASP A 1 130 ? -3.662 2.267 0.554 1.00 98.62 130 ASP A O 1
ATOM 1069 N N . PHE A 1 131 ? -3.578 0.196 -0.305 1.00 98.50 131 PHE A N 1
ATOM 1070 C CA . PHE A 1 131 ? -4.677 -0.353 0.501 1.00 98.50 131 PHE A CA 1
ATOM 1071 C C . PHE A 1 131 ? -4.361 -0.321 1.996 1.00 98.50 131 PHE A C 1
ATOM 1073 O O . PHE A 1 131 ? -5.175 0.149 2.791 1.00 98.50 131 PHE A O 1
ATOM 1080 N N . GLY A 1 132 ? -3.157 -0.740 2.394 1.00 97.94 132 GLY A N 1
ATOM 1081 C CA . GLY A 1 132 ? -2.755 -0.674 3.797 1.00 97.94 132 GLY A CA 1
ATOM 1082 C C . GLY A 1 132 ? -2.626 0.762 4.306 1.00 97.94 132 GLY A C 1
ATOM 1083 O O . GLY A 1 132 ? -2.977 1.049 5.450 1.00 97.94 132 GLY A O 1
ATOM 1084 N N . ARG A 1 133 ? -2.207 1.696 3.445 1.00 98.19 133 ARG A N 1
ATOM 1085 C CA . ARG A 1 133 ? -2.189 3.137 3.743 1.00 98.19 133 ARG A CA 1
ATOM 1086 C C . ARG A 1 133 ? -3.592 3.727 3.875 1.00 98.19 133 ARG A C 1
ATOM 1088 O O . ARG A 1 133 ? -3.815 4.528 4.779 1.00 98.19 133 ARG A O 1
ATOM 1095 N N . TYR A 1 134 ? -4.531 3.304 3.032 1.00 98.56 134 TYR A N 1
ATOM 1096 C CA . TYR A 1 134 ? -5.938 3.689 3.125 1.00 98.56 134 TYR A CA 1
ATOM 1097 C C . TYR A 1 134 ? -6.528 3.223 4.461 1.00 98.56 134 TYR A C 1
ATOM 1099 O O . TYR A 1 134 ? -7.051 4.031 5.226 1.00 98.56 134 TYR A O 1
ATOM 1107 N N . ALA A 1 135 ? -6.356 1.938 4.787 1.00 97.62 135 ALA A N 1
ATOM 1108 C CA . ALA A 1 135 ? -6.819 1.346 6.040 1.00 97.62 135 ALA A CA 1
ATOM 1109 C C . ALA A 1 135 ? -6.171 2.000 7.279 1.00 97.62 135 ALA A C 1
ATOM 1111 O O . ALA A 1 135 ? -6.821 2.220 8.300 1.00 97.62 135 ALA A O 1
ATOM 1112 N N . TYR A 1 136 ? -4.898 2.387 7.187 1.00 96.50 136 TYR A N 1
ATOM 1113 C CA . TYR A 1 136 ? -4.229 3.137 8.247 1.00 96.50 136 TYR A CA 1
ATOM 1114 C C . TYR A 1 136 ? -4.856 4.521 8.457 1.00 96.50 136 TYR A C 1
ATOM 1116 O O . TYR A 1 136 ? -5.181 4.889 9.589 1.00 96.50 136 TYR A O 1
ATOM 1124 N N . LEU A 1 137 ? -5.022 5.294 7.377 1.00 97.44 137 LEU A N 1
ATOM 1125 C CA . LEU A 1 137 ? -5.560 6.650 7.456 1.00 97.44 137 LEU A CA 1
ATOM 1126 C C . LEU A 1 137 ? -7.008 6.665 7.918 1.00 97.44 137 LEU A C 1
ATOM 1128 O O . LEU A 1 137 ? -7.381 7.572 8.652 1.00 97.44 137 LEU A O 1
ATOM 1132 N N . ILE A 1 138 ? -7.812 5.677 7.532 1.00 96.75 138 ILE A N 1
ATOM 1133 C CA . ILE A 1 138 ? -9.223 5.664 7.902 1.00 96.75 138 ILE A CA 1
ATOM 1134 C C . ILE A 1 138 ? -9.419 5.389 9.394 1.00 96.75 138 ILE A C 1
ATOM 1136 O O . ILE A 1 138 ? -10.146 6.133 10.052 1.00 96.75 138 ILE A O 1
ATOM 1140 N N . ARG A 1 139 ? -8.661 4.438 9.968 1.00 94.31 139 ARG A N 1
ATOM 1141 C CA . ARG A 1 139 ? -8.619 4.234 11.428 1.00 94.31 139 ARG A CA 1
ATOM 1142 C C . ARG A 1 139 ? -8.103 5.469 12.143 1.00 94.31 139 ARG A C 1
ATOM 1144 O O . ARG A 1 139 ? -8.658 5.878 13.157 1.00 94.31 139 ARG A O 1
ATOM 1151 N N . LYS A 1 140 ? -7.044 6.084 11.613 1.00 93.81 140 LYS A N 1
ATOM 1152 C CA . LYS A 1 140 ? -6.452 7.269 12.236 1.00 93.81 140 LYS A CA 1
ATOM 1153 C C . LYS A 1 140 ? -7.374 8.485 12.158 1.00 93.81 140 LYS A C 1
ATOM 1155 O O . LYS A 1 140 ? -7.438 9.257 13.104 1.00 93.81 140 LYS A O 1
ATOM 1160 N N . GLY A 1 141 ? -8.128 8.628 11.073 1.00 95.81 141 GLY A N 1
ATOM 1161 C CA . GLY A 1 141 ? -9.160 9.645 10.909 1.00 95.81 141 GLY A CA 1
ATOM 1162 C C . GLY A 1 141 ? -10.303 9.485 11.907 1.00 95.81 141 GLY A C 1
ATOM 1163 O O . GLY A 1 141 ? -10.739 10.482 12.477 1.00 95.81 141 GLY A O 1
ATOM 1164 N N . ALA A 1 142 ? -10.736 8.246 12.163 1.00 94.69 142 ALA A N 1
ATOM 1165 C CA . ALA A 1 142 ? -11.714 7.948 13.207 1.00 94.69 142 ALA A CA 1
ATOM 1166 C C . ALA A 1 142 ? -11.171 8.272 14.605 1.00 94.69 142 ALA A C 1
ATOM 1168 O O . ALA A 1 142 ? -11.814 8.984 15.371 1.00 94.69 142 ALA A O 1
ATOM 1169 N N . PHE A 1 143 ? -9.947 7.827 14.903 1.00 93.00 143 PHE A N 1
ATOM 1170 C CA . PHE A 1 143 ? -9.274 8.100 16.174 1.00 93.00 143 PHE A CA 1
ATOM 1171 C C . PHE A 1 143 ? -9.108 9.606 16.448 1.00 93.00 143 PHE A C 1
ATOM 1173 O O . PHE A 1 143 ? -9.313 10.059 17.570 1.00 93.00 143 PHE A O 1
ATOM 1180 N N . MET A 1 144 ? -8.778 10.395 15.422 1.00 93.69 144 MET A N 1
ATOM 1181 C CA . MET A 1 144 ? -8.621 11.851 15.530 1.00 93.69 144 MET A CA 1
ATOM 1182 C C . MET A 1 144 ? -9.950 12.625 15.466 1.00 93.69 144 MET A C 1
ATOM 1184 O O . MET A 1 144 ? -9.940 13.851 15.550 1.00 93.69 144 MET A O 1
ATOM 1188 N N . GLY A 1 145 ? -11.087 11.941 15.299 1.00 94.00 145 GLY A N 1
ATOM 1189 C CA . GLY A 1 145 ? -12.415 12.558 15.249 1.00 94.00 145 GLY A CA 1
ATOM 1190 C C . GLY A 1 145 ? -12.755 13.278 13.938 1.00 94.00 145 GLY A C 1
ATOM 1191 O O . GLY A 1 145 ? -13.724 14.033 13.894 1.00 94.00 145 GLY A O 1
ATOM 1192 N N . TYR A 1 146 ? -11.998 13.063 12.856 1.00 96.25 146 TYR A N 1
ATOM 1193 C CA . TYR A 1 146 ? -12.334 13.612 11.532 1.00 96.25 146 TYR A CA 1
ATOM 1194 C C . TYR A 1 146 ? -13.543 12.913 10.898 1.00 96.25 146 TYR A C 1
ATOM 1196 O O . TYR A 1 146 ? -14.289 13.523 10.128 1.00 96.25 146 TYR A O 1
ATOM 1204 N N . ILE A 1 147 ? -13.743 11.639 11.227 1.00 96.56 147 ILE A N 1
ATOM 1205 C CA . ILE A 1 147 ? -14.903 10.826 10.852 1.00 96.56 147 ILE A CA 1
ATOM 1206 C C . ILE A 1 147 ? -15.348 10.000 12.062 1.00 96.56 147 ILE A C 1
ATOM 1208 O O . ILE A 1 147 ? -14.573 9.811 12.997 1.00 96.56 147 ILE A O 1
ATOM 1212 N N . SER A 1 148 ? -16.588 9.511 12.065 1.00 95.25 148 SER A N 1
ATOM 1213 C CA . SER A 1 148 ? -17.033 8.574 13.099 1.00 95.25 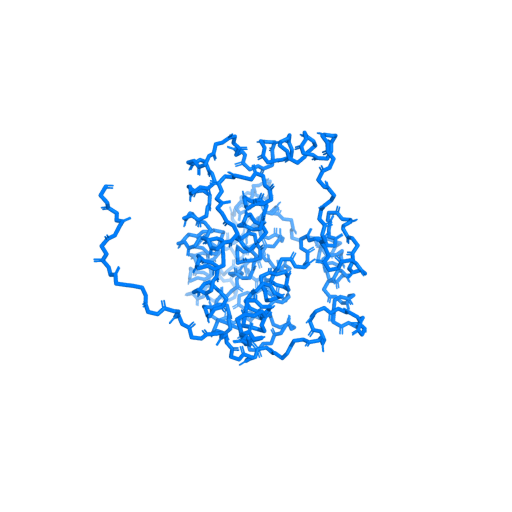148 SER A CA 1
ATOM 1214 C C . SER A 1 148 ? -16.434 7.182 12.865 1.00 95.25 148 SER A C 1
ATOM 1216 O O . SER A 1 148 ? -16.018 6.844 11.751 1.00 95.25 148 SER A O 1
ATOM 1218 N N . MET A 1 149 ? -16.423 6.351 13.911 1.00 91.94 149 MET A N 1
ATOM 1219 C CA . MET A 1 149 ? -16.030 4.944 13.789 1.00 91.94 149 MET A CA 1
ATOM 1220 C C . MET A 1 149 ? -16.919 4.202 12.782 1.00 91.94 149 MET A C 1
ATOM 1222 O O . MET A 1 149 ? -16.404 3.507 11.913 1.00 91.94 149 MET A O 1
ATOM 1226 N N . GLU A 1 150 ? -18.235 4.416 12.837 1.00 92.38 150 GLU A N 1
ATOM 1227 C CA . GLU A 1 150 ? -19.205 3.832 11.901 1.00 92.38 150 GLU A CA 1
ATOM 1228 C C . GLU A 1 150 ? -18.878 4.185 10.444 1.00 92.38 150 GLU A C 1
ATOM 1230 O O . GLU A 1 150 ? -18.668 3.288 9.630 1.00 92.38 150 GLU A O 1
ATOM 1235 N N . THR A 1 151 ? -18.686 5.474 10.137 1.00 93.81 151 THR A N 1
ATOM 1236 C CA . THR A 1 151 ? -18.289 5.923 8.794 1.00 93.81 151 THR A CA 1
ATOM 1237 C C . THR A 1 151 ? -16.955 5.313 8.362 1.00 93.81 151 THR A C 1
ATOM 1239 O O . THR A 1 151 ? -16.782 4.963 7.197 1.00 93.81 151 THR A O 1
ATOM 1242 N N . SER A 1 152 ? -15.994 5.154 9.278 1.00 95.19 152 SER A N 1
ATOM 1243 C CA . SER A 1 152 ? -14.711 4.529 8.942 1.00 95.19 152 SER A CA 1
ATOM 1244 C C . SER A 1 152 ? -14.860 3.062 8.519 1.00 95.19 152 SER A C 1
ATOM 1246 O O . SER A 1 152 ? -14.201 2.630 7.570 1.00 95.19 152 SER A O 1
ATOM 1248 N N . LEU A 1 153 ? -15.763 2.318 9.168 1.00 94.06 153 LEU A N 1
ATOM 1249 C CA . LEU A 1 153 ? -16.048 0.921 8.848 1.00 94.06 153 LEU A CA 1
ATOM 1250 C C . LEU A 1 153 ? -16.790 0.791 7.515 1.00 94.06 153 LEU A C 1
ATOM 1252 O O . LEU A 1 153 ? -16.437 -0.063 6.703 1.00 94.06 153 LEU A O 1
ATOM 1256 N N . GLU A 1 154 ? -17.768 1.659 7.255 1.00 93.38 154 GLU A N 1
ATOM 1257 C CA . GLU A 1 154 ? -18.494 1.699 5.980 1.00 93.38 154 GLU A CA 1
ATOM 1258 C C . GLU A 1 154 ? -17.563 1.974 4.795 1.00 93.38 154 GLU A C 1
ATOM 1260 O O . GLU A 1 154 ? -17.640 1.295 3.771 1.00 93.38 154 GLU A O 1
ATOM 1265 N N . LEU A 1 155 ? -16.646 2.930 4.950 1.00 94.81 155 LEU A N 1
ATOM 1266 C CA . LEU A 1 155 ? -15.710 3.322 3.899 1.00 94.81 155 LEU A CA 1
ATOM 1267 C C . LEU A 1 155 ? -14.619 2.272 3.642 1.00 94.81 155 LEU A C 1
ATOM 1269 O O . LEU A 1 155 ? -14.221 2.070 2.494 1.00 94.81 155 LEU A O 1
ATOM 1273 N N . VAL A 1 156 ? -14.118 1.588 4.677 1.00 95.94 156 VAL A N 1
ATOM 1274 C CA . VAL A 1 156 ? -13.028 0.613 4.496 1.00 95.94 156 VAL A CA 1
ATOM 1275 C C . VAL A 1 156 ? -13.501 -0.738 3.977 1.00 95.94 156 VAL A C 1
ATOM 1277 O O . VAL A 1 156 ? -12.755 -1.438 3.295 1.00 95.94 156 VAL A O 1
ATOM 1280 N N . LYS A 1 157 ? -14.749 -1.110 4.244 1.00 95.00 157 LYS A N 1
ATOM 1281 C CA . LYS A 1 157 ? -15.336 -2.382 3.816 1.00 95.00 157 LYS A CA 1
ATOM 1282 C C . LYS A 1 157 ? -15.227 -2.678 2.308 1.00 95.00 157 LYS A C 1
ATOM 1284 O O . LYS A 1 157 ? -14.757 -3.772 1.969 1.00 95.00 157 LYS A O 1
ATOM 1289 N N . PRO A 1 158 ? -15.583 -1.763 1.380 1.00 94.56 158 PRO A N 1
ATOM 1290 C CA . PRO A 1 158 ? -15.362 -1.999 -0.046 1.00 94.56 158 PRO A CA 1
ATOM 1291 C C . PRO A 1 158 ? -13.871 -2.131 -0.377 1.00 94.56 158 PRO A C 1
ATOM 1293 O O . PRO A 1 158 ? -13.510 -2.956 -1.212 1.00 94.56 158 PRO A O 1
ATOM 1296 N N . MET A 1 159 ? -12.992 -1.396 0.313 1.00 95.69 159 MET A N 1
ATOM 1297 C CA . MET A 1 159 ? -11.544 -1.499 0.113 1.00 95.69 159 MET A CA 1
ATOM 1298 C C . MET A 1 159 ? -10.999 -2.872 0.524 1.00 95.69 159 MET A C 1
ATOM 1300 O O . MET A 1 159 ? -10.170 -3.438 -0.184 1.00 95.69 159 MET A O 1
ATOM 1304 N N . ILE A 1 160 ? -11.492 -3.439 1.630 1.00 96.50 160 ILE A N 1
ATOM 1305 C CA . ILE A 1 160 ? -11.137 -4.801 2.049 1.00 96.50 160 ILE A CA 1
ATOM 1306 C C . ILE A 1 160 ? -11.592 -5.810 0.994 1.00 96.50 160 ILE A C 1
ATOM 1308 O O . ILE A 1 160 ? -10.798 -6.647 0.576 1.00 96.50 160 ILE A O 1
ATOM 1312 N N . SER A 1 161 ? -12.824 -5.677 0.499 1.00 95.62 161 SER A N 1
ATOM 1313 C CA . SER A 1 161 ? -13.357 -6.566 -0.544 1.00 95.62 161 SER A CA 1
ATOM 1314 C C . SER A 1 161 ? -12.512 -6.509 -1.824 1.00 95.62 161 SER A C 1
ATOM 1316 O O . SER A 1 161 ? -12.189 -7.542 -2.407 1.00 95.62 161 SER A O 1
ATOM 1318 N N . VAL A 1 162 ? -12.094 -5.308 -2.241 1.00 95.81 162 VAL A N 1
ATOM 1319 C CA . VAL A 1 162 ? -11.184 -5.120 -3.382 1.00 95.81 162 VAL A CA 1
ATOM 1320 C C 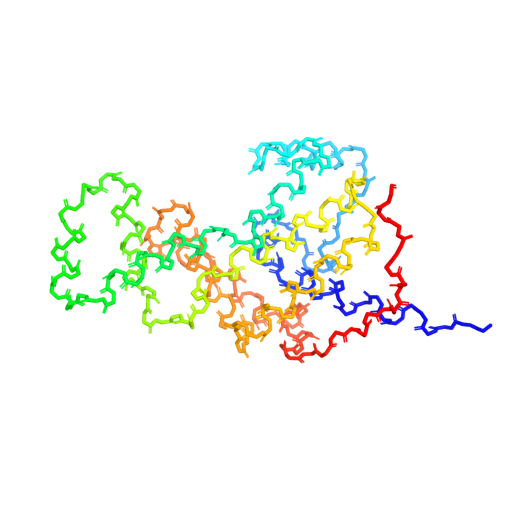. VAL A 1 162 ? -9.820 -5.753 -3.108 1.00 95.81 162 VAL A C 1
ATOM 1322 O O . VAL A 1 162 ? -9.281 -6.423 -3.986 1.00 95.81 162 VAL A O 1
ATOM 1325 N N . ALA A 1 163 ? -9.262 -5.594 -1.905 1.00 97.44 163 ALA A N 1
ATOM 1326 C CA . ALA A 1 163 ? -7.993 -6.217 -1.539 1.00 97.44 163 ALA A CA 1
ATOM 1327 C C . ALA A 1 163 ? -8.074 -7.751 -1.609 1.00 97.44 163 ALA A C 1
ATOM 1329 O O . ALA A 1 163 ? -7.209 -8.357 -2.239 1.00 97.44 163 ALA A O 1
ATOM 1330 N N . GLN A 1 164 ? -9.131 -8.352 -1.049 1.00 97.12 164 GLN A N 1
ATOM 1331 C CA . GLN A 1 164 ? -9.385 -9.799 -1.066 1.00 97.12 164 GLN A CA 1
ATOM 1332 C C . GLN A 1 164 ? -9.530 -10.371 -2.483 1.00 97.12 164 GLN A C 1
ATOM 1334 O O . GLN A 1 164 ? -9.155 -11.513 -2.717 1.00 97.12 164 GLN A O 1
ATOM 1339 N N . GLN A 1 165 ? -10.044 -9.585 -3.435 1.00 96.69 165 GLN A N 1
ATOM 1340 C CA . GLN A 1 165 ? -10.137 -9.971 -4.851 1.00 96.69 165 GLN A CA 1
ATOM 1341 C C . GLN A 1 165 ? -8.820 -9.758 -5.615 1.00 96.69 165 GLN A C 1
ATOM 1343 O O . GLN A 1 165 ? -8.539 -10.451 -6.591 1.00 96.69 165 GLN A O 1
ATOM 1348 N N . ALA A 1 166 ? -8.024 -8.771 -5.201 1.00 97.12 166 ALA A N 1
ATOM 1349 C CA . ALA A 1 166 ? -6.793 -8.360 -5.871 1.00 97.12 166 ALA A CA 1
ATOM 1350 C C . ALA A 1 166 ? -5.584 -9.258 -5.555 1.00 97.12 166 ALA A C 1
ATOM 1352 O O . ALA A 1 166 ? -4.622 -9.282 -6.330 1.00 97.12 166 ALA A O 1
ATOM 1353 N N . TYR A 1 167 ? -5.626 -9.964 -4.426 1.00 98.25 167 TYR A N 1
ATOM 1354 C CA . TYR A 1 167 ? -4.592 -10.885 -3.959 1.00 98.25 167 TYR A CA 1
ATOM 1355 C C . TYR A 1 167 ? -5.237 -12.176 -3.448 1.00 98.25 167 TYR A C 1
ATOM 1357 O O . TYR A 1 167 ? -6.420 -12.210 -3.140 1.00 98.25 167 TYR A O 1
ATOM 1365 N N . THR A 1 168 ? -4.452 -13.240 -3.338 1.00 97.12 168 THR A N 1
ATOM 1366 C CA . THR A 1 168 ? -4.919 -14.590 -2.977 1.00 97.12 168 THR A CA 1
ATOM 1367 C C . THR A 1 168 ? -4.534 -15.018 -1.561 1.00 97.12 168 THR A C 1
ATOM 1369 O O . THR A 1 168 ? -5.001 -16.043 -1.073 1.00 97.12 168 THR A O 1
ATOM 1372 N N . SER A 1 169 ? -3.642 -14.276 -0.897 1.00 97.56 169 SER A N 1
ATOM 1373 C CA . SER A 1 169 ? -3.203 -14.567 0.470 1.00 97.56 169 SER A CA 1
ATOM 1374 C C . SER A 1 169 ? -2.479 -13.381 1.105 1.00 97.56 169 SER A C 1
ATOM 1376 O O . SER A 1 169 ? -1.929 -12.524 0.407 1.00 97.56 169 SER A O 1
ATOM 1378 N N . TRP A 1 170 ? -2.339 -13.408 2.435 1.00 97.56 170 TRP A N 1
ATOM 1379 C CA . TRP A 1 170 ? -1.497 -12.465 3.181 1.00 97.56 170 TRP A CA 1
ATOM 1380 C C . TRP A 1 170 ? -0.047 -12.423 2.684 1.00 97.56 170 TRP A C 1
ATOM 1382 O O . TRP A 1 170 ? 0.574 -11.363 2.653 1.00 97.56 170 TRP A O 1
ATOM 1392 N N . ARG A 1 171 ? 0.500 -13.560 2.234 1.00 96.81 171 ARG A N 1
ATOM 1393 C CA . ARG A 1 171 ? 1.859 -13.631 1.675 1.00 96.81 171 ARG A CA 1
ATOM 1394 C C . ARG A 1 171 ? 1.970 -12.863 0.357 1.00 96.81 171 ARG A C 1
ATOM 1396 O O . ARG A 1 171 ? 2.946 -12.138 0.148 1.00 96.81 171 ARG A O 1
ATOM 1403 N N . GLU A 1 172 ? 0.988 -13.014 -0.527 1.00 97.69 172 GLU A N 1
ATOM 1404 C CA . GLU A 1 172 ? 0.960 -12.295 -1.803 1.00 97.69 172 GLU A CA 1
ATOM 1405 C C . GLU A 1 172 ? 0.723 -10.793 -1.584 1.00 97.69 172 GLU A C 1
ATOM 1407 O O . GLU A 1 172 ? 1.458 -9.968 -2.132 1.00 97.69 172 GLU A O 1
ATOM 1412 N N . TYR A 1 173 ? -0.211 -10.442 -0.692 1.00 98.50 173 TYR A N 1
ATOM 1413 C CA . TYR A 1 173 ? -0.455 -9.067 -0.252 1.00 98.50 173 TYR A CA 1
ATOM 1414 C C . TYR A 1 173 ? 0.810 -8.418 0.322 1.00 98.50 173 TYR A C 1
ATOM 1416 O O . TYR A 1 173 ? 1.209 -7.337 -0.112 1.00 98.50 173 TYR A O 1
ATOM 1424 N N . GLY A 1 174 ? 1.505 -9.100 1.238 1.00 97.88 174 GLY A N 1
ATOM 1425 C CA . GLY A 1 174 ? 2.764 -8.628 1.808 1.00 97.88 174 GLY A CA 1
ATOM 1426 C C . GLY A 1 174 ? 3.843 -8.404 0.750 1.00 97.88 174 GLY A C 1
ATOM 1427 O O . GLY A 1 174 ? 4.531 -7.386 0.776 1.00 97.88 174 GLY A O 1
ATOM 1428 N N . THR A 1 175 ? 3.947 -9.293 -0.239 1.00 97.44 175 THR A N 1
ATOM 1429 C CA . THR A 1 175 ? 4.897 -9.128 -1.352 1.00 97.44 175 THR A CA 1
ATOM 1430 C C . THR A 1 175 ? 4.579 -7.875 -2.180 1.00 97.44 175 THR A C 1
ATOM 1432 O O . THR A 1 175 ? 5.484 -7.094 -2.487 1.00 97.44 175 THR A O 1
ATOM 1435 N N . GLY A 1 176 ? 3.298 -7.629 -2.482 1.00 98.31 176 GLY A N 1
ATOM 1436 C CA . GLY A 1 176 ? 2.848 -6.393 -3.129 1.00 98.31 176 GLY A CA 1
ATOM 1437 C C . GLY A 1 176 ? 3.142 -5.144 -2.292 1.00 98.31 176 GLY A C 1
ATOM 1438 O O . GLY A 1 176 ? 3.593 -4.130 -2.830 1.00 98.31 176 GLY A O 1
ATOM 1439 N N . TYR A 1 177 ? 2.954 -5.227 -0.972 1.00 98.44 177 TYR A N 1
ATOM 1440 C CA . TYR A 1 177 ? 3.211 -4.133 -0.035 1.00 98.44 177 TYR A CA 1
ATOM 1441 C C . TYR A 1 177 ? 4.700 -3.765 0.017 1.00 98.44 177 TYR A C 1
ATOM 1443 O O . TYR A 1 177 ? 5.056 -2.589 -0.065 1.00 98.44 177 TYR A O 1
ATOM 1451 N N . LEU A 1 178 ? 5.583 -4.766 0.101 1.00 97.69 178 LEU A N 1
ATOM 1452 C CA . LEU A 1 178 ? 7.037 -4.590 0.065 1.00 97.69 178 LEU A CA 1
ATOM 1453 C C . LEU A 1 178 ? 7.482 -3.882 -1.212 1.00 97.69 178 LEU A C 1
ATOM 1455 O O . LEU A 1 178 ? 8.189 -2.873 -1.151 1.00 97.69 178 LEU A O 1
ATOM 1459 N N . ALA A 1 179 ? 7.048 -4.398 -2.365 1.00 98.25 179 ALA A N 1
ATOM 1460 C CA . ALA A 1 179 ? 7.393 -3.826 -3.658 1.00 98.25 179 ALA A CA 1
ATOM 1461 C C . ALA A 1 179 ? 6.882 -2.382 -3.777 1.00 98.25 179 ALA A C 1
ATOM 1463 O O . ALA A 1 179 ? 7.612 -1.499 -4.231 1.00 98.25 179 ALA A O 1
ATOM 1464 N N . GLY A 1 180 ? 5.664 -2.114 -3.296 1.00 98.25 180 GLY A N 1
ATOM 1465 C CA . GLY A 1 180 ? 5.098 -0.769 -3.269 1.00 98.25 180 GLY A CA 1
ATOM 1466 C C . GLY A 1 180 ? 5.853 0.193 -2.359 1.00 98.25 180 GLY A C 1
ATOM 1467 O O . GLY A 1 180 ? 6.089 1.336 -2.750 1.00 98.25 180 GLY A O 1
ATOM 1468 N N . ARG A 1 181 ? 6.337 -0.268 -1.199 1.00 96.88 181 ARG A N 1
ATOM 1469 C CA . ARG A 1 181 ? 7.184 0.544 -0.315 1.00 96.88 181 ARG A CA 1
ATOM 1470 C C . ARG A 1 181 ? 8.493 0.946 -0.990 1.00 96.88 181 ARG A C 1
ATOM 1472 O O . ARG A 1 181 ? 8.888 2.109 -0.890 1.00 96.88 181 ARG A O 1
ATOM 1479 N N . GLN A 1 182 ? 9.164 0.008 -1.660 1.00 97.25 182 GLN A N 1
ATOM 1480 C CA . GLN A 1 182 ? 10.391 0.315 -2.398 1.00 97.25 182 GLN A CA 1
ATOM 1481 C C . GLN A 1 182 ? 10.118 1.296 -3.535 1.00 97.25 182 GLN A C 1
ATOM 1483 O O . GLN A 1 182 ? 10.882 2.247 -3.703 1.00 97.25 182 GLN A O 1
ATOM 1488 N N . PHE A 1 183 ? 9.029 1.079 -4.282 1.00 98.38 183 PHE A N 1
ATOM 1489 C CA . PHE A 1 183 ? 8.615 1.951 -5.378 1.00 98.38 183 PHE A CA 1
ATOM 1490 C C . PHE A 1 183 ? 8.359 3.378 -4.886 1.00 98.38 183 PHE A C 1
ATOM 1492 O O . PHE A 1 183 ? 8.944 4.314 -5.418 1.00 98.38 183 PHE A O 1
ATOM 1499 N N . TRP A 1 184 ? 7.588 3.542 -3.807 1.00 96.81 184 TRP A N 1
ATOM 1500 C CA . TRP A 1 184 ? 7.317 4.845 -3.195 1.00 96.81 184 TRP A CA 1
ATOM 1501 C C . TRP A 1 184 ? 8.588 5.588 -2.761 1.00 96.81 184 TRP A C 1
ATOM 1503 O O . TRP A 1 184 ? 8.689 6.797 -2.950 1.00 96.81 184 TRP A O 1
ATOM 1513 N N . ARG A 1 185 ? 9.578 4.877 -2.203 1.00 95.75 185 ARG A N 1
ATOM 1514 C CA . ARG A 1 185 ? 10.872 5.472 -1.823 1.00 95.75 185 ARG A CA 1
ATOM 1515 C C . ARG A 1 185 ? 11.850 5.631 -2.986 1.00 95.75 185 ARG A C 1
ATOM 1517 O O . ARG A 1 185 ? 12.931 6.177 -2.774 1.00 95.75 185 ARG A O 1
ATOM 1524 N N . ALA A 1 186 ? 11.525 5.107 -4.169 1.00 96.81 186 ALA A N 1
ATOM 1525 C CA . ALA A 1 186 ? 12.461 4.919 -5.272 1.00 96.81 186 ALA A CA 1
ATOM 1526 C C . ALA A 1 186 ? 13.789 4.289 -4.795 1.00 96.81 186 ALA A C 1
ATOM 1528 O O . ALA A 1 186 ? 14.869 4.782 -5.118 1.00 96.81 186 ALA A O 1
ATOM 1529 N N . GLN A 1 187 ? 13.713 3.224 -3.983 1.00 95.06 187 GLN A N 1
ATOM 1530 C CA . GLN A 1 187 ? 14.867 2.617 -3.305 1.00 95.06 187 GLN A CA 1
ATOM 1531 C C . GLN A 1 187 ? 15.049 1.134 -3.703 1.00 95.06 187 GLN A C 1
ATOM 1533 O O . GLN A 1 187 ? 14.603 0.240 -2.981 1.00 95.06 187 GLN A O 1
ATOM 1538 N N . PRO A 1 188 ? 15.733 0.839 -4.829 1.00 92.50 188 PRO A N 1
ATOM 1539 C CA . PRO A 1 188 ? 15.859 -0.509 -5.403 1.00 92.50 188 PRO A CA 1
ATOM 1540 C C . PRO A 1 188 ? 16.866 -1.410 -4.664 1.00 92.50 188 PRO A C 1
ATOM 1542 O O . PRO A 1 188 ? 17.354 -2.390 -5.220 1.00 92.50 188 PRO A O 1
ATOM 1545 N N . THR A 1 189 ? 17.247 -1.073 -3.431 1.00 93.44 189 THR A N 1
ATOM 1546 C CA . THR A 1 189 ? 18.340 -1.756 -2.731 1.00 93.44 189 THR A CA 1
ATOM 1547 C C . THR A 1 189 ? 17.869 -3.040 -2.055 1.00 93.44 189 THR A C 1
ATOM 1549 O O . THR A 1 189 ? 16.782 -3.100 -1.476 1.00 93.44 189 THR A O 1
ATOM 1552 N N . THR A 1 190 ? 18.732 -4.059 -2.048 1.00 92.19 190 THR A N 1
ATOM 1553 C CA . THR A 1 190 ? 18.483 -5.313 -1.321 1.00 92.19 190 THR A CA 1
ATOM 1554 C C . THR A 1 190 ? 18.275 -5.073 0.172 1.00 92.19 190 THR A C 1
ATOM 1556 O O . THR A 1 190 ? 17.402 -5.695 0.761 1.00 92.19 190 THR A O 1
ATOM 1559 N N . ALA A 1 191 ? 19.014 -4.136 0.776 1.00 92.69 191 ALA A N 1
ATOM 1560 C CA . ALA A 1 191 ? 18.860 -3.793 2.190 1.00 92.69 191 ALA A CA 1
ATOM 1561 C C . ALA A 1 191 ? 17.443 -3.282 2.513 1.00 92.69 191 ALA A C 1
ATOM 1563 O O . ALA A 1 191 ? 16.838 -3.733 3.481 1.00 92.69 191 ALA A O 1
ATOM 1564 N N . SER A 1 192 ? 16.877 -2.411 1.666 1.00 89.56 192 SER A N 1
ATOM 1565 C CA . SER A 1 192 ? 15.498 -1.930 1.838 1.00 89.56 192 SER A CA 1
ATOM 1566 C C . SER A 1 192 ? 14.473 -3.059 1.674 1.00 89.56 192 SER A C 1
ATOM 1568 O O . SER A 1 192 ? 13.516 -3.139 2.443 1.00 89.56 192 SER A O 1
ATOM 1570 N N . ALA A 1 193 ? 14.688 -3.966 0.715 1.00 92.44 193 ALA A N 1
ATOM 1571 C CA . ALA A 1 193 ? 13.838 -5.144 0.553 1.00 92.44 193 ALA A CA 1
ATOM 1572 C C . ALA A 1 193 ? 13.923 -6.086 1.767 1.00 92.44 193 ALA A C 1
ATOM 1574 O O . ALA A 1 193 ? 12.900 -6.584 2.224 1.00 92.44 193 ALA A O 1
ATOM 1575 N N . GLN A 1 194 ? 15.121 -6.314 2.312 1.00 94.00 194 GLN A N 1
ATOM 1576 C CA . GLN A 1 194 ? 15.345 -7.181 3.473 1.00 94.00 194 GLN A CA 1
ATOM 1577 C C . GLN A 1 194 ? 14.706 -6.627 4.746 1.00 94.00 194 GLN A C 1
ATOM 1579 O O . GLN A 1 194 ? 14.083 -7.388 5.483 1.00 94.00 194 GLN A O 1
ATOM 1584 N N . GLU A 1 195 ? 14.817 -5.319 4.979 1.00 92.25 195 GLU A N 1
ATOM 1585 C CA . GLU A 1 195 ? 14.139 -4.642 6.087 1.00 92.25 195 GLU A CA 1
ATOM 1586 C C . GLU A 1 195 ? 12.623 -4.884 6.016 1.00 92.25 195 GLU A C 1
ATOM 1588 O O . GLU A 1 195 ? 12.018 -5.385 6.963 1.00 92.25 195 GLU A O 1
ATOM 1593 N N . MET A 1 196 ? 12.020 -4.626 4.852 1.00 93.31 196 MET A N 1
ATOM 1594 C CA . MET A 1 196 ? 10.585 -4.834 4.643 1.00 93.31 196 MET A CA 1
ATOM 1595 C C . MET A 1 196 ? 10.163 -6.298 4.744 1.00 93.31 196 MET A C 1
ATOM 1597 O O . MET A 1 196 ? 9.120 -6.607 5.323 1.00 93.31 196 MET A O 1
ATOM 1601 N N . ALA A 1 197 ? 10.976 -7.207 4.208 1.00 94.56 197 ALA A N 1
ATOM 1602 C CA . ALA A 1 197 ? 10.747 -8.638 4.331 1.00 94.56 197 ALA A CA 1
ATOM 1603 C C . ALA A 1 197 ? 10.785 -9.089 5.798 1.00 94.56 197 ALA A C 1
ATOM 1605 O O . ALA A 1 197 ? 10.097 -10.044 6.140 1.00 94.56 197 ALA A O 1
ATOM 1606 N N . GLY A 1 198 ? 11.536 -8.395 6.662 1.00 94.69 198 GLY A N 1
ATOM 1607 C CA . GLY A 1 198 ? 11.545 -8.606 8.107 1.00 94.69 198 GLY A CA 1
ATOM 1608 C C . GLY A 1 198 ? 10.164 -8.422 8.737 1.00 94.69 198 GLY A C 1
ATOM 1609 O O . GLY A 1 198 ? 9.662 -9.365 9.344 1.00 94.69 198 GLY A O 1
ATOM 1610 N N . TYR A 1 199 ? 9.523 -7.265 8.528 1.00 93.81 199 TYR A N 1
ATOM 1611 C CA . TYR A 1 199 ? 8.170 -6.987 9.043 1.00 93.81 199 TYR A CA 1
ATOM 1612 C C . TYR A 1 199 ? 7.137 -7.987 8.505 1.00 93.81 199 TYR A C 1
ATOM 1614 O O . TYR A 1 199 ? 6.388 -8.604 9.254 1.00 93.81 199 TYR A O 1
ATOM 1622 N N . ILE A 1 200 ? 7.150 -8.243 7.194 1.00 95.44 200 ILE A N 1
ATOM 1623 C CA . ILE A 1 200 ? 6.223 -9.205 6.576 1.00 95.44 200 ILE A CA 1
ATOM 1624 C C . ILE A 1 200 ? 6.435 -10.617 7.123 1.00 95.44 200 ILE A C 1
ATOM 1626 O O . ILE A 1 200 ? 5.474 -11.329 7.405 1.00 95.44 200 ILE A O 1
ATOM 1630 N N . ARG A 1 201 ? 7.691 -11.040 7.290 1.00 94.50 201 ARG A N 1
ATOM 1631 C CA . ARG A 1 201 ? 8.010 -12.341 7.876 1.00 94.50 201 ARG A CA 1
ATOM 1632 C C . ARG A 1 201 ? 7.511 -12.424 9.316 1.00 94.50 201 ARG A C 1
ATOM 1634 O O . ARG A 1 201 ? 6.973 -13.462 9.676 1.00 94.50 201 ARG A O 1
ATOM 1641 N N . ASN A 1 202 ? 7.663 -11.370 10.114 1.00 93.00 202 ASN A N 1
ATOM 1642 C CA . ASN A 1 202 ? 7.165 -11.348 11.489 1.00 93.00 202 ASN A CA 1
ATOM 1643 C C . ASN A 1 202 ? 5.642 -11.517 11.527 1.00 93.00 202 ASN A C 1
ATOM 1645 O O . ASN A 1 202 ? 5.156 -12.398 12.235 1.00 93.00 202 ASN A O 1
ATOM 1649 N N . LEU A 1 203 ? 4.907 -10.784 10.687 1.00 93.62 203 LEU A N 1
ATOM 1650 C CA . LEU A 1 203 ? 3.452 -10.921 10.563 1.00 93.62 203 LEU A CA 1
ATOM 1651 C C . LEU A 1 203 ? 3.014 -12.320 10.118 1.00 93.62 203 LEU A C 1
ATOM 1653 O O . LEU A 1 203 ? 1.981 -12.801 10.572 1.00 93.62 203 LEU A O 1
ATOM 1657 N N . ILE A 1 204 ? 3.779 -12.978 9.244 1.00 93.88 204 ILE A N 1
ATOM 1658 C CA . ILE A 1 204 ? 3.478 -14.339 8.772 1.00 93.88 204 ILE A CA 1
ATOM 1659 C C . ILE A 1 204 ? 3.828 -15.400 9.823 1.00 93.88 204 ILE A C 1
ATOM 1661 O O . ILE A 1 204 ? 3.152 -16.420 9.898 1.00 93.88 204 ILE A O 1
ATOM 1665 N N . LEU A 1 205 ? 4.894 -15.217 10.605 1.00 91.56 205 LEU A N 1
ATOM 1666 C CA . LEU A 1 205 ? 5.385 -16.247 11.531 1.00 91.56 205 LEU A CA 1
ATOM 1667 C C . LEU A 1 205 ? 4.820 -16.122 12.951 1.00 91.56 205 LEU A C 1
ATOM 1669 O O . LEU A 1 205 ? 4.777 -17.120 13.665 1.00 91.56 205 LEU A O 1
ATOM 1673 N N . SER A 1 206 ? 4.413 -14.925 13.377 1.00 88.81 206 SER A N 1
ATOM 1674 C CA . SER A 1 206 ? 3.874 -14.701 14.721 1.00 88.81 206 SER A CA 1
ATOM 1675 C C . SER A 1 206 ? 2.462 -15.270 14.847 1.00 88.81 206 SER A C 1
ATOM 1677 O O . SER A 1 206 ? 1.557 -14.845 14.130 1.00 88.81 206 SER A O 1
ATOM 1679 N N . THR A 1 207 ? 2.242 -16.193 15.784 1.00 83.69 207 THR A N 1
ATOM 1680 C CA . THR A 1 207 ? 0.921 -16.800 16.035 1.00 83.69 207 THR A CA 1
ATOM 1681 C C . THR A 1 207 ? -0.132 -15.781 16.469 1.00 83.69 207 THR A C 1
ATOM 1683 O O . THR A 1 207 ? -1.311 -15.959 16.174 1.00 83.69 207 THR A O 1
ATOM 1686 N N . ASP A 1 208 ? 0.292 -14.689 17.107 1.00 82.12 208 ASP A N 1
ATOM 1687 C CA . ASP A 1 208 ? -0.600 -13.632 17.596 1.00 82.12 208 ASP A CA 1
ATOM 1688 C C . ASP A 1 208 ? -0.911 -12.574 16.521 1.00 82.12 208 ASP A C 1
ATOM 1690 O O . ASP A 1 208 ? -1.810 -11.742 16.681 1.00 82.12 208 ASP A O 1
ATOM 1694 N N . SER A 1 209 ? -0.222 -12.625 15.377 1.00 88.25 209 SER A N 1
ATOM 1695 C CA . SER A 1 209 ? -0.486 -11.738 14.244 1.00 88.25 209 SER A CA 1
ATOM 1696 C C . SER A 1 209 ? -1.899 -11.925 13.700 1.00 88.25 209 SER A C 1
ATOM 1698 O O . SER A 1 209 ? -2.379 -13.045 13.503 1.00 88.25 209 SER A O 1
ATOM 1700 N N . LEU A 1 210 ? -2.559 -10.816 13.356 1.00 89.56 210 LEU A N 1
ATOM 1701 C CA . LEU A 1 210 ? -3.851 -10.865 12.671 1.00 89.56 210 LEU A CA 1
ATOM 1702 C C . LEU A 1 210 ? -3.776 -11.577 11.313 1.00 89.56 210 LEU A C 1
ATOM 1704 O O . LEU A 1 210 ? -4.778 -12.138 10.888 1.00 89.56 210 LEU A O 1
ATOM 1708 N N . TRP A 1 211 ? -2.604 -11.636 10.670 1.00 93.44 211 TRP A N 1
ATOM 1709 C CA . TRP A 1 211 ? -2.422 -12.393 9.423 1.00 93.44 211 TRP A CA 1
ATOM 1710 C C . TRP A 1 211 ? -2.513 -13.913 9.620 1.00 93.44 211 TRP A C 1
ATOM 1712 O O . TRP A 1 211 ? -2.776 -14.629 8.660 1.00 93.44 211 TRP A O 1
ATOM 1722 N N . ASN A 1 212 ? -2.328 -14.407 10.849 1.00 91.25 212 ASN A N 1
ATOM 1723 C CA . ASN A 1 212 ? -2.538 -15.815 11.202 1.00 91.25 212 ASN A CA 1
ATOM 1724 C C . ASN A 1 212 ? -3.891 -16.067 11.881 1.00 91.25 212 ASN A C 1
ATOM 1726 O O . ASN A 1 212 ? -4.368 -17.198 11.892 1.00 91.25 212 ASN A O 1
ATOM 1730 N N . ARG A 1 213 ? -4.524 -15.025 12.438 1.00 89.44 213 ARG A N 1
ATOM 1731 C CA . ARG A 1 213 ? -5.846 -15.112 13.085 1.00 89.44 213 ARG A CA 1
ATOM 1732 C C . ARG A 1 213 ? -7.020 -14.860 12.129 1.00 89.44 213 ARG A C 1
ATOM 1734 O O . ARG A 1 213 ? -8.160 -15.134 12.501 1.00 89.44 213 ARG A O 1
ATOM 1741 N N . LEU A 1 214 ? -6.768 -14.323 10.934 1.00 91.62 214 LEU A N 1
ATOM 1742 C CA . LEU A 1 214 ? -7.779 -14.044 9.913 1.00 91.62 214 LEU A CA 1
ATOM 1743 C C . LEU A 1 214 ? -7.473 -14.816 8.629 1.00 91.62 214 LEU A C 1
ATOM 1745 O O . LEU A 1 214 ? -6.446 -14.588 7.989 1.00 91.62 214 LEU A O 1
ATOM 1749 N N . GLU A 1 215 ? -8.398 -15.683 8.223 1.00 92.88 215 GLU A N 1
ATOM 1750 C CA . GLU A 1 215 ? -8.396 -16.282 6.885 1.00 92.88 215 GLU A CA 1
ATOM 1751 C C . GLU A 1 215 ? -8.544 -15.194 5.822 1.00 92.88 215 GLU A C 1
ATOM 1753 O O . GLU A 1 215 ? -9.305 -14.249 6.020 1.00 92.88 215 GLU A O 1
ATOM 1758 N N . TRP A 1 216 ? -7.819 -15.317 4.707 1.00 94.56 216 TRP A N 1
ATOM 1759 C CA . TRP A 1 216 ? -7.738 -14.277 3.676 1.00 94.56 216 TRP A CA 1
ATOM 1760 C C . TRP A 1 216 ? -9.082 -13.984 2.990 1.00 94.56 216 TRP A C 1
ATOM 1762 O O . TRP A 1 216 ? -9.408 -12.841 2.694 1.00 94.56 216 TRP A O 1
ATOM 1772 N N . ASP A 1 217 ? -9.887 -15.004 2.748 1.00 89.44 217 ASP A N 1
ATOM 1773 C CA . ASP A 1 217 ? -11.185 -14.925 2.078 1.00 89.44 217 ASP A CA 1
ATOM 1774 C C . ASP A 1 217 ? -12.358 -14.847 3.066 1.00 89.44 217 ASP A C 1
ATOM 1776 O O . ASP A 1 217 ? -13.513 -15.040 2.687 1.00 89.44 217 ASP A O 1
ATOM 1780 N N . MET A 1 218 ? -12.077 -14.518 4.334 1.00 88.38 218 MET A N 1
ATOM 1781 C CA . MET A 1 218 ? -13.101 -14.371 5.364 1.00 88.38 218 MET A CA 1
ATOM 1782 C C . MET A 1 218 ? -14.197 -13.388 4.909 1.00 88.38 218 MET A C 1
ATOM 1784 O O . MET A 1 218 ? -13.895 -12.217 4.651 1.00 88.38 218 MET A O 1
ATOM 1788 N N . PRO A 1 219 ? -15.476 -13.815 4.881 1.00 86.62 219 PRO A N 1
ATOM 1789 C CA . PRO A 1 219 ? -16.581 -12.939 4.524 1.00 86.62 219 PRO A CA 1
ATOM 1790 C C . PRO A 1 219 ? -16.718 -11.778 5.508 1.00 86.62 219 PRO A C 1
ATOM 1792 O O . PRO A 1 219 ? -16.706 -11.977 6.732 1.00 86.62 219 PRO A O 1
ATOM 1795 N N . LEU A 1 220 ? -16.902 -10.576 4.965 1.00 85.12 220 LEU A N 1
ATOM 1796 C CA . LEU A 1 220 ? -17.253 -9.389 5.739 1.00 85.12 220 LEU A CA 1
ATOM 1797 C C . LEU A 1 220 ? -18.744 -9.406 6.092 1.00 85.12 220 LEU A C 1
ATOM 1799 O O . LEU A 1 220 ? -19.530 -10.180 5.548 1.00 85.12 220 LEU A O 1
ATOM 1803 N N . GLU A 1 221 ? -19.141 -8.547 7.024 1.00 82.00 221 GLU A N 1
ATOM 1804 C CA . GLU A 1 221 ? -20.549 -8.349 7.377 1.00 82.00 221 GLU A CA 1
ATOM 1805 C C . GLU A 1 221 ? -21.383 -7.980 6.140 1.00 82.00 221 GLU A C 1
ATOM 1807 O O . GLU A 1 221 ? -20.868 -7.367 5.208 1.00 82.00 221 GLU A O 1
ATOM 1812 N N . GLU A 1 222 ? -22.693 -8.225 6.132 1.00 66.19 222 GLU A N 1
ATOM 1813 C CA . GLU A 1 222 ? -23.567 -7.590 5.134 1.00 66.19 222 GLU A CA 1
ATOM 1814 C C . GLU A 1 222 ? -23.638 -6.077 5.392 1.00 66.19 222 GLU A C 1
ATOM 1816 O O . GLU A 1 222 ? -23.434 -5.612 6.517 1.00 66.19 222 GLU A O 1
ATOM 1821 N N . ALA A 1 223 ? -23.805 -5.261 4.347 1.00 54.91 223 ALA A N 1
ATOM 1822 C CA . ALA A 1 223 ? -24.103 -3.846 4.554 1.00 54.91 223 ALA A CA 1
ATOM 1823 C C . ALA A 1 223 ? -25.465 -3.763 5.249 1.00 54.91 223 ALA A C 1
ATOM 1825 O O . ALA A 1 223 ? -26.437 -4.327 4.747 1.00 54.91 223 ALA A O 1
ATOM 1826 N N . ALA A 1 224 ? -25.543 -3.090 6.400 1.00 50.06 224 ALA A N 1
ATOM 1827 C CA . ALA A 1 224 ? -26.840 -2.718 6.939 1.00 50.06 224 ALA A CA 1
ATOM 1828 C C . ALA A 1 224 ? -27.511 -1.865 5.859 1.00 50.06 224 ALA A C 1
ATOM 1830 O O . ALA A 1 224 ? -26.979 -0.823 5.482 1.00 50.06 224 ALA A O 1
ATOM 1831 N N . GLY A 1 225 ? -28.603 -2.355 5.273 1.00 42.91 225 GLY A N 1
ATOM 1832 C CA . GLY A 1 225 ? -29.341 -1.610 4.264 1.00 42.91 225 GLY A CA 1
ATOM 1833 C C . GLY A 1 225 ? -29.859 -0.317 4.879 1.00 42.91 225 GLY A C 1
ATOM 1834 O O . GLY A 1 225 ? -30.909 -0.320 5.516 1.00 42.91 225 GLY A O 1
ATOM 1835 N N . LEU A 1 226 ? -29.119 0.778 4.713 1.00 40.03 226 LEU A N 1
ATOM 1836 C CA . LEU A 1 226 ? -29.587 2.117 5.029 1.00 40.03 226 LEU A CA 1
ATOM 1837 C C . LEU A 1 226 ? -30.056 2.779 3.726 1.00 40.03 226 LEU A C 1
ATOM 1839 O O . LEU A 1 226 ? -29.320 2.778 2.735 1.00 40.03 226 LEU A O 1
ATOM 1843 N N . PRO A 1 227 ? -31.300 3.289 3.682 1.00 38.03 227 PRO A N 1
ATOM 1844 C CA . PRO A 1 227 ? -31.867 3.880 2.481 1.00 38.03 227 PRO A CA 1
ATOM 1845 C C . PRO A 1 227 ? -31.086 5.128 2.064 1.00 38.03 227 PRO A C 1
ATOM 1847 O O . PRO A 1 227 ? -30.704 5.963 2.885 1.00 38.03 227 PRO A O 1
ATOM 1850 N N . ALA A 1 228 ? -30.876 5.250 0.755 1.00 35.56 228 ALA A N 1
ATOM 1851 C CA . ALA A 1 228 ? -30.210 6.370 0.113 1.00 35.56 228 ALA A CA 1
ATOM 1852 C C . ALA A 1 228 ? -31.014 7.671 0.280 1.00 35.56 228 ALA A C 1
ATOM 1854 O O . ALA A 1 228 ? -31.774 8.041 -0.608 1.00 35.56 228 ALA A O 1
ATOM 1855 N N . SER A 1 229 ? -30.873 8.367 1.411 1.00 44.53 229 SER A N 1
ATOM 1856 C CA . SER A 1 229 ? -31.399 9.730 1.562 1.00 44.53 229 SER A CA 1
ATOM 1857 C C . SER A 1 229 ? -30.861 10.475 2.792 1.00 44.53 229 SER A C 1
ATOM 1859 O O . SER A 1 229 ? -31.666 10.961 3.576 1.00 44.53 229 SER A O 1
ATOM 1861 N N . GLN A 1 230 ? -29.541 10.596 2.989 1.00 39.78 230 GLN A N 1
ATOM 1862 C CA . GLN A 1 230 ? -28.967 11.609 3.907 1.00 39.78 230 GLN A CA 1
ATOM 1863 C C . GLN A 1 230 ? -27.618 12.174 3.418 1.00 39.78 230 GLN A C 1
ATOM 1865 O O . GLN A 1 230 ? -26.650 12.278 4.163 1.00 39.78 230 GLN A O 1
ATOM 1870 N N . LEU A 1 231 ? -27.571 12.576 2.147 1.00 33.81 231 LEU A N 1
ATOM 1871 C CA . LEU A 1 231 ? -26.593 13.547 1.643 1.00 33.81 231 LEU A CA 1
ATOM 1872 C C . LEU A 1 231 ? -27.367 14.738 1.064 1.00 33.81 231 LEU A C 1
ATOM 1874 O O . LEU A 1 231 ? -27.448 14.903 -0.152 1.00 33.81 231 LEU A O 1
ATOM 1878 N N . ALA A 1 232 ? -28.004 15.498 1.954 1.00 34.50 232 ALA A N 1
ATOM 1879 C CA . ALA A 1 232 ? -28.525 16.835 1.688 1.00 34.50 232 ALA A CA 1
ATOM 1880 C C . ALA A 1 232 ? -27.799 17.822 2.603 1.00 34.50 232 ALA A C 1
ATOM 1882 O O . ALA A 1 232 ? -27.591 17.456 3.784 1.00 34.50 232 ALA A O 1
#

Solvent-accessible surface area (backbone atoms only — not comparable to full-atom values): 13041 Å² total; per-residue (Å²): 142,83,77,68,75,78,63,52,66,52,54,51,51,52,48,35,48,45,53,15,41,65,63,36,53,76,71,69,45,52,69,90,63,74,60,68,79,70,89,44,76,67,46,50,51,54,52,47,52,47,34,36,73,78,68,63,29,89,47,53,66,43,46,49,54,52,44,50,42,34,72,76,43,42,66,34,51,61,52,48,54,52,39,54,57,47,69,76,42,54,74,70,52,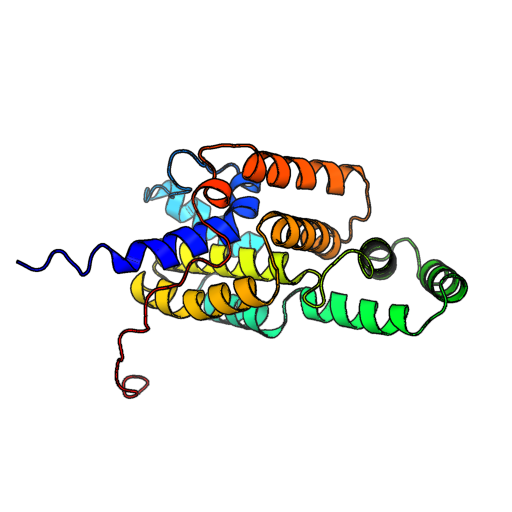39,51,54,54,47,70,68,36,61,77,90,39,55,68,28,29,34,49,53,40,36,68,73,37,61,89,76,43,58,95,51,41,27,38,40,35,27,49,15,49,37,33,41,50,38,54,49,32,25,75,73,63,58,41,52,64,68,59,36,50,64,63,43,45,62,54,50,54,51,49,48,71,50,36,89,37,66,68,55,34,43,52,16,25,44,53,26,52,30,45,76,65,36,43,73,45,68,67,59,52,51,54,46,48,47,54,47,47,48,38,70,69,35,77,81,25,54,62,62,72,43,67,65,82,63,82,64,70,79,79,78,88,70,81,95,78,85,90,128

Radius of gyration: 19.04 Å; Cα contacts (8 Å, |Δi|>4): 253; chains: 1; bounding box: 53×36×51 Å

pLDDT: mean 89.43, std 16.26, range [28.84, 98.69]

Foldseek 3Di:
DDPPVVVALPPLLLLLLQLQVLVLVVVVADLVVSRDFDPDPVSLVVLCVCCCVVQVDNALVSLVVLLVCLVPPACQVVLLVLLVVLVVDDPVVLVVVLVVPPPVDLVSLLSLLSVVPSVPAFPSQLSSQSLSVSSVSLVSCCSSVSDPPVVSSVSNVVSLVVLLVRDPALLRSLVSNQSSVCNVVSNNDPVSSVVSVVSSVCLVPDCSHSSNVDDSNDDHHDPPDDDPDPPD

Nearest PDB structures (foldseek):
  6crl-assembly1_A  TM=2.507E-01  e=2.787E+00  Porphyromonas gingivalis W83